Protein AF-A0A6C0EK98-F1 (afdb_monomer_lite)

Structure (mmCIF, N/CA/C/O backbone):
data_AF-A0A6C0EK98-F1
#
_entry.id   AF-A0A6C0EK98-F1
#
loop_
_atom_site.group_PDB
_atom_site.id
_atom_site.type_symbol
_atom_site.label_atom_id
_atom_site.label_alt_id
_atom_site.label_comp_id
_atom_site.label_asym_id
_atom_site.label_entity_id
_atom_site.label_seq_id
_atom_site.pdbx_PDB_ins_code
_atom_site.Cartn_x
_atom_site.Cartn_y
_atom_site.Cartn_z
_atom_site.occupancy
_atom_site.B_iso_or_equiv
_atom_site.auth_seq_id
_atom_site.auth_comp_id
_atom_site.auth_asym_id
_atom_site.auth_atom_id
_atom_site.pdbx_PDB_model_num
ATOM 1 N N . MET A 1 1 ? 29.556 3.479 -19.436 1.00 57.03 1 MET A N 1
ATOM 2 C CA . MET A 1 1 ? 28.535 2.477 -19.054 1.00 57.03 1 MET A CA 1
ATOM 3 C C . MET A 1 1 ? 27.593 2.287 -20.243 1.00 57.03 1 MET A C 1
ATOM 5 O O . MET A 1 1 ? 27.164 3.291 -20.797 1.00 57.03 1 MET A O 1
ATOM 9 N N . SER A 1 2 ? 27.358 1.054 -20.708 1.00 84.00 2 SER A N 1
ATOM 10 C CA . SER A 1 2 ? 26.521 0.784 -21.897 1.00 84.00 2 SER A CA 1
ATOM 11 C C . SER A 1 2 ? 25.035 1.046 -21.614 1.00 84.00 2 SER A C 1
ATOM 13 O O . SER A 1 2 ? 24.584 0.830 -20.488 1.00 84.00 2 SER A O 1
ATOM 15 N N . ALA A 1 3 ? 24.262 1.462 -22.625 1.00 89.38 3 ALA A N 1
ATOM 16 C CA . ALA A 1 3 ? 22.809 1.630 -22.512 1.00 89.38 3 ALA A CA 1
ATOM 17 C C . ALA A 1 3 ? 22.112 0.330 -22.075 1.00 89.38 3 ALA A C 1
ATOM 19 O O . ALA A 1 3 ? 21.175 0.371 -21.281 1.00 89.38 3 ALA A O 1
ATOM 20 N N . LYS A 1 4 ? 22.637 -0.823 -22.507 1.00 90.88 4 LYS A N 1
ATOM 21 C CA . LYS A 1 4 ? 22.183 -2.152 -22.078 1.00 90.88 4 LYS A CA 1
ATOM 22 C C . LYS A 1 4 ? 22.343 -2.355 -20.570 1.00 90.88 4 LYS A C 1
ATOM 24 O O . LYS A 1 4 ? 21.393 -2.760 -19.910 1.00 90.88 4 LYS A O 1
ATOM 29 N N . ASN A 1 5 ? 23.512 -2.009 -20.025 1.00 91.81 5 ASN A N 1
ATOM 30 C CA . ASN A 1 5 ? 23.781 -2.127 -18.590 1.00 91.81 5 ASN A CA 1
ATOM 31 C C . ASN A 1 5 ? 22.895 -1.172 -17.793 1.00 91.81 5 ASN A C 1
ATOM 33 O O . ASN A 1 5 ? 22.303 -1.583 -16.808 1.00 91.81 5 ASN A O 1
ATOM 37 N N . LYS A 1 6 ? 22.734 0.074 -18.257 1.00 90.75 6 LYS A N 1
ATOM 38 C CA . LYS A 1 6 ? 21.855 1.047 -17.598 1.00 90.75 6 LYS A CA 1
ATOM 39 C C . LYS A 1 6 ? 20.400 0.568 -17.572 1.00 90.75 6 LYS A C 1
ATOM 41 O O . LYS A 1 6 ? 19.732 0.693 -16.551 1.00 90.75 6 LYS A O 1
ATOM 46 N N . LEU A 1 7 ? 19.916 -0.005 -18.675 1.00 91.19 7 LEU A N 1
ATOM 47 C CA . LEU A 1 7 ? 18.579 -0.589 -18.746 1.00 91.19 7 LEU A CA 1
ATOM 48 C C . LEU A 1 7 ? 18.444 -1.777 -17.783 1.00 91.19 7 LEU A C 1
ATOM 50 O O . LEU A 1 7 ? 17.478 -1.848 -17.032 1.00 91.19 7 LEU A O 1
ATOM 54 N N . GLN A 1 8 ? 19.432 -2.670 -17.756 1.00 91.38 8 GLN A N 1
ATOM 55 C CA . GLN A 1 8 ? 19.457 -3.803 -16.836 1.00 91.38 8 GLN A CA 1
ATOM 56 C C . GLN A 1 8 ? 19.475 -3.353 -15.368 1.00 91.38 8 GLN A C 1
ATOM 58 O O . GLN A 1 8 ? 18.677 -3.848 -14.582 1.00 91.38 8 GLN A O 1
ATOM 63 N N . GLU A 1 9 ? 20.316 -2.383 -15.007 1.00 90.25 9 GLU A N 1
ATOM 64 C CA . GLU A 1 9 ? 20.393 -1.826 -13.653 1.00 90.25 9 GLU A CA 1
ATOM 65 C C . GLU A 1 9 ? 19.059 -1.225 -13.203 1.00 90.25 9 GLU A C 1
ATOM 67 O O . GLU A 1 9 ? 18.654 -1.439 -12.065 1.00 90.25 9 GLU A O 1
ATOM 72 N N . ILE A 1 10 ? 18.351 -0.502 -14.080 1.00 86.81 10 ILE A N 1
ATOM 73 C CA . ILE A 1 10 ? 17.018 0.040 -13.768 1.00 86.81 10 ILE A CA 1
ATOM 74 C C . ILE A 1 10 ? 16.046 -1.096 -13.439 1.00 86.81 10 ILE A C 1
ATOM 76 O O . ILE A 1 10 ? 15.330 -1.025 -12.444 1.00 86.81 10 ILE A O 1
ATOM 80 N N . TYR A 1 11 ? 16.033 -2.154 -14.248 1.00 87.62 11 TYR A N 1
ATOM 81 C CA . TYR A 1 11 ? 15.127 -3.285 -14.050 1.00 87.62 11 TYR A CA 1
ATOM 82 C C . TYR A 1 11 ? 15.482 -4.098 -12.806 1.00 87.62 11 TYR A C 1
ATOM 84 O O . TYR A 1 11 ? 14.589 -4.467 -12.051 1.00 87.62 11 TYR A O 1
ATOM 92 N N . GLN A 1 12 ? 16.773 -4.290 -12.533 1.00 84.06 12 GLN A N 1
ATOM 93 C CA . GLN A 1 12 ? 17.256 -4.925 -11.306 1.00 84.06 12 GLN A CA 1
ATOM 94 C C . GLN A 1 12 ? 16.888 -4.108 -10.065 1.00 84.06 12 GLN A C 1
ATOM 96 O O . GLN A 1 12 ? 16.343 -4.663 -9.115 1.00 84.06 12 GLN A O 1
ATOM 101 N N . LYS A 1 13 ? 17.120 -2.788 -10.080 1.00 81.50 13 LYS A N 1
ATOM 102 C CA . LYS A 1 13 ? 16.750 -1.884 -8.976 1.00 81.50 13 LYS A CA 1
ATOM 103 C C . LYS A 1 13 ? 15.248 -1.888 -8.704 1.00 81.50 13 LYS A C 1
ATOM 105 O O . LYS A 1 13 ? 14.843 -1.790 -7.553 1.00 81.50 13 LYS A O 1
ATOM 110 N N . ARG A 1 14 ? 14.435 -2.032 -9.752 1.00 80.50 14 ARG A N 1
ATOM 111 C CA . ARG A 1 14 ? 12.971 -2.133 -9.664 1.00 80.50 14 ARG A CA 1
ATOM 112 C C . ARG A 1 14 ? 12.462 -3.562 -9.427 1.00 80.50 14 ARG A C 1
ATOM 114 O O . ARG A 1 14 ? 11.255 -3.761 -9.414 1.00 80.50 14 ARG A O 1
ATOM 121 N N . GLN A 1 15 ? 13.355 -4.547 -9.272 1.00 73.19 15 GLN A N 1
ATOM 122 C CA . GLN A 1 15 ? 13.034 -5.979 -9.151 1.00 73.19 15 GLN A CA 1
ATOM 123 C C . GLN A 1 1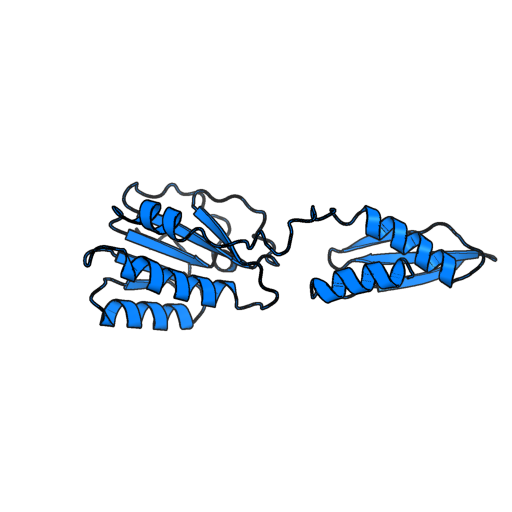5 ? 12.077 -6.501 -10.239 1.00 73.19 15 GLN A C 1
ATOM 125 O O . GLN A 1 15 ? 11.270 -7.404 -10.019 1.00 73.19 15 GLN A O 1
ATOM 130 N N . LEU A 1 16 ? 12.170 -5.929 -11.436 1.00 78.31 16 LEU A N 1
ATOM 131 C CA . LEU A 1 16 ? 11.406 -6.350 -12.600 1.00 78.31 16 LEU A CA 1
ATOM 132 C C . LEU A 1 16 ? 12.123 -7.499 -13.310 1.00 78.31 16 LEU A C 1
ATOM 134 O O . LEU A 1 16 ? 13.351 -7.618 -13.258 1.00 78.31 16 LEU A O 1
ATOM 138 N N . ALA A 1 17 ? 11.355 -8.315 -14.033 1.00 83.50 17 ALA A N 1
ATOM 139 C CA . ALA A 1 17 ? 11.928 -9.303 -14.940 1.00 83.50 17 ALA A CA 1
ATOM 140 C C . ALA A 1 17 ? 12.849 -8.605 -15.951 1.00 83.50 17 ALA A C 1
ATOM 142 O O . ALA A 1 17 ? 12.468 -7.597 -16.547 1.00 83.50 17 ALA A O 1
ATOM 143 N N . LEU A 1 18 ? 14.069 -9.122 -16.116 1.00 91.25 18 LEU A N 1
ATOM 144 C CA . LEU A 1 18 ? 15.087 -8.478 -16.943 1.00 91.25 18 LEU A CA 1
ATOM 145 C C . LEU A 1 18 ? 14.628 -8.344 -18.408 1.00 91.25 18 LEU A C 1
ATOM 147 O O . LEU A 1 18 ? 13.970 -9.252 -18.917 1.00 91.25 18 LEU A O 1
ATOM 151 N N . PRO A 1 19 ? 15.012 -7.258 -19.107 1.00 93.00 19 PRO A N 1
ATOM 152 C CA . PRO A 1 19 ? 14.705 -7.097 -20.524 1.00 93.00 19 PRO A CA 1
ATOM 153 C C . PRO A 1 19 ? 15.297 -8.239 -21.357 1.00 93.00 19 PRO A C 1
ATOM 155 O O . PRO A 1 19 ? 16.481 -8.564 -21.224 1.00 93.00 19 PRO A O 1
ATOM 158 N N . VAL A 1 20 ? 14.488 -8.812 -22.245 1.00 94.19 20 VAL A N 1
ATOM 159 C CA . VAL A 1 20 ? 14.896 -9.904 -23.137 1.00 94.19 20 VAL A CA 1
ATOM 160 C C . VAL A 1 20 ? 15.371 -9.311 -24.454 1.00 94.19 20 VAL A C 1
ATOM 162 O O . VAL A 1 20 ? 14.650 -8.536 -25.076 1.00 94.19 20 VAL A O 1
ATOM 165 N N . TYR A 1 21 ? 16.581 -9.675 -24.877 1.00 95.44 21 TYR A N 1
ATOM 166 C CA . TYR A 1 21 ? 17.158 -9.231 -26.143 1.00 95.44 21 TYR A CA 1
ATOM 167 C C . TYR A 1 21 ? 17.154 -10.367 -27.153 1.00 95.44 21 TYR A C 1
ATOM 169 O O . TYR A 1 21 ? 17.688 -11.444 -26.888 1.00 95.44 21 TYR A O 1
ATOM 177 N N . GLU A 1 22 ? 16.644 -10.077 -28.339 1.00 95.94 22 GLU A N 1
ATOM 178 C CA . GLU A 1 22 ? 16.782 -10.919 -29.514 1.00 95.94 22 GLU A CA 1
ATOM 179 C C . GLU A 1 22 ? 17.595 -10.156 -30.555 1.00 95.94 22 GLU A C 1
ATOM 181 O O . GLU A 1 22 ? 17.280 -9.017 -30.890 1.00 95.94 22 GLU A O 1
ATOM 186 N N . THR A 1 23 ? 18.669 -10.760 -31.056 1.00 94.88 23 THR A N 1
ATOM 187 C CA . THR A 1 23 ? 19.546 -10.106 -32.029 1.00 94.88 23 THR A CA 1
ATOM 188 C C . THR A 1 23 ? 19.731 -11.013 -33.227 1.00 94.88 23 THR A C 1
ATOM 190 O O . THR A 1 23 ? 20.291 -12.103 -33.105 1.00 94.88 23 THR A O 1
ATOM 193 N N . VAL A 1 24 ? 19.295 -10.532 -34.385 1.00 95.06 24 VAL A N 1
ATOM 194 C CA . VAL A 1 24 ? 19.339 -11.248 -35.657 1.00 95.06 24 VAL A CA 1
ATOM 195 C C . VAL A 1 24 ? 20.309 -10.562 -36.611 1.00 95.06 24 VAL A C 1
ATOM 197 O O . VAL A 1 24 ? 20.545 -9.353 -36.532 1.00 95.06 24 VAL A O 1
ATOM 200 N N . ARG A 1 25 ? 20.897 -11.341 -37.517 1.00 93.19 25 ARG A N 1
ATOM 201 C CA . ARG A 1 25 ? 21.724 -10.812 -38.601 1.00 93.19 25 ARG A CA 1
ATOM 202 C C . ARG A 1 25 ? 20.839 -10.592 -39.826 1.00 93.19 25 ARG A C 1
ATOM 204 O O . ARG A 1 25 ? 20.174 -11.521 -40.272 1.00 93.19 25 ARG A O 1
ATOM 211 N N . VAL A 1 26 ? 20.824 -9.368 -40.341 1.00 90.19 26 VAL A N 1
ATOM 212 C CA . VAL A 1 26 ? 20.090 -8.961 -41.543 1.00 90.19 26 VAL A CA 1
ATOM 213 C C . VAL A 1 26 ? 21.139 -8.540 -42.566 1.00 90.19 26 VAL A C 1
ATOM 215 O O . VAL A 1 26 ? 21.783 -7.506 -42.409 1.00 90.19 26 VAL A O 1
ATOM 218 N N . ASN A 1 27 ? 21.367 -9.379 -43.579 1.00 88.62 27 ASN A N 1
ATOM 219 C CA . ASN A 1 27 ? 22.490 -9.244 -44.516 1.00 88.62 27 ASN A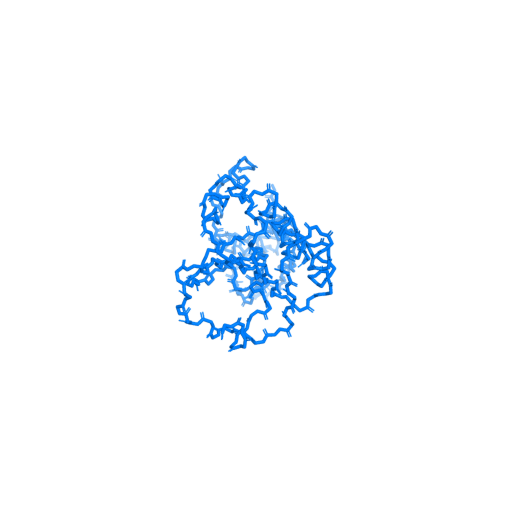 CA 1
ATOM 220 C C . ASN A 1 27 ? 23.846 -9.175 -43.769 1.00 88.62 27 ASN A C 1
ATOM 222 O O . ASN A 1 27 ? 24.194 -10.085 -43.010 1.00 88.62 27 ASN A O 1
ATOM 226 N N . ASP A 1 28 ? 24.596 -8.083 -43.939 1.00 91.25 28 ASP A N 1
ATOM 227 C CA . ASP A 1 28 ? 25.865 -7.817 -43.246 1.00 91.25 28 ASP A CA 1
ATOM 228 C C . ASP A 1 28 ? 25.736 -6.923 -42.008 1.00 91.25 28 ASP A C 1
ATOM 230 O O . ASP A 1 28 ? 26.733 -6.520 -41.407 1.00 91.25 28 ASP A O 1
ATOM 234 N N . HIS A 1 29 ? 24.504 -6.657 -41.582 1.00 91.88 29 HIS A N 1
A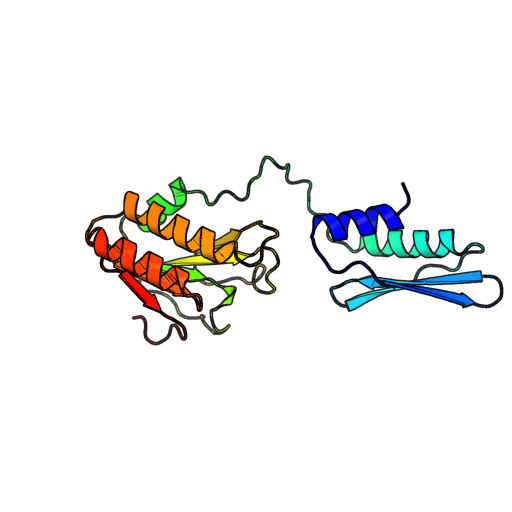TOM 235 C CA . HIS A 1 29 ? 24.208 -5.844 -40.415 1.00 91.88 29 HIS A CA 1
ATOM 236 C C . HIS A 1 29 ? 23.525 -6.671 -39.317 1.00 91.88 29 HIS A C 1
ATOM 238 O O . HIS A 1 29 ? 22.994 -7.761 -39.528 1.00 91.88 29 HIS A O 1
ATOM 244 N N . TRP A 1 30 ? 23.561 -6.149 -38.099 1.00 94.44 30 TRP A N 1
ATOM 245 C CA . TRP A 1 30 ? 22.907 -6.693 -36.918 1.00 94.44 30 TRP A CA 1
ATOM 246 C C . TRP A 1 30 ? 21.707 -5.835 -36.566 1.00 94.44 30 TRP A C 1
ATOM 248 O O . TRP A 1 30 ? 21.831 -4.615 -36.479 1.00 94.44 30 TRP A O 1
ATOM 258 N N . ARG A 1 31 ? 20.574 -6.475 -36.292 1.00 95.44 31 ARG A N 1
ATOM 259 C CA . ARG A 1 31 ? 19.370 -5.826 -35.781 1.00 95.44 31 ARG A CA 1
ATOM 260 C C . ARG A 1 31 ? 19.003 -6.448 -34.444 1.00 95.44 31 ARG A C 1
ATOM 262 O O . ARG A 1 31 ? 18.949 -7.671 -34.329 1.00 95.44 31 ARG A O 1
ATOM 269 N N . SER A 1 32 ? 18.744 -5.608 -33.450 1.00 96.88 32 SER A N 1
ATOM 270 C CA . SER A 1 32 ? 18.348 -6.055 -32.117 1.00 96.88 32 SER A CA 1
ATOM 271 C C . SER A 1 32 ? 16.944 -5.589 -31.780 1.00 96.88 32 SER A C 1
ATOM 273 O O . SER A 1 32 ? 16.566 -4.449 -32.046 1.00 96.88 32 SER A O 1
ATOM 275 N N . THR A 1 33 ? 16.212 -6.476 -31.131 1.00 96.25 33 THR A N 1
ATOM 276 C CA . THR A 1 33 ? 14.897 -6.260 -30.556 1.00 96.25 33 THR A CA 1
ATOM 277 C C . THR A 1 33 ? 15.015 -6.446 -29.048 1.00 96.25 33 THR A C 1
ATOM 279 O O . THR A 1 33 ? 15.682 -7.372 -28.587 1.00 96.25 33 THR A O 1
ATOM 282 N N . VAL A 1 34 ? 14.391 -5.567 -28.268 1.00 96.19 34 VAL A N 1
ATOM 283 C CA . VAL A 1 34 ? 14.287 -5.726 -26.814 1.00 96.19 34 VAL A CA 1
ATOM 284 C C . VAL A 1 34 ? 12.823 -5.768 -26.409 1.00 96.19 34 VAL A C 1
ATOM 286 O O . VAL A 1 34 ? 12.043 -4.903 -26.806 1.00 96.19 34 VAL A O 1
ATOM 289 N N . THR A 1 35 ? 12.467 -6.759 -25.602 1.00 91.50 35 THR A N 1
ATOM 290 C CA . THR A 1 35 ? 11.139 -6.902 -25.006 1.00 91.50 35 THR A CA 1
ATOM 291 C C . THR A 1 35 ? 11.235 -6.648 -23.507 1.00 91.50 35 THR A C 1
ATOM 293 O O . THR A 1 35 ? 12.065 -7.236 -22.808 1.00 91.50 35 THR A O 1
ATOM 296 N N . LEU A 1 36 ? 10.408 -5.725 -23.023 1.00 88.88 36 LEU A N 1
ATOM 297 C CA . LEU A 1 36 ? 10.307 -5.342 -21.618 1.00 88.88 36 LEU A CA 1
ATOM 298 C C . LEU A 1 36 ? 9.292 -6.233 -20.883 1.00 88.88 36 LEU A C 1
ATOM 300 O O . LEU A 1 36 ? 8.471 -6.906 -21.502 1.00 88.88 36 LEU A O 1
ATOM 304 N N . CYS A 1 37 ? 9.314 -6.212 -19.549 1.00 82.75 37 CYS A N 1
ATOM 305 C CA . CYS A 1 37 ? 8.423 -7.033 -18.718 1.00 82.75 37 CYS A CA 1
ATOM 306 C C . CYS A 1 37 ? 6.929 -6.679 -18.847 1.00 82.75 37 CYS A C 1
ATOM 308 O O . CYS A 1 37 ? 6.079 -7.467 -18.450 1.00 82.75 37 CYS A O 1
ATOM 310 N N . ASP A 1 38 ? 6.606 -5.500 -19.383 1.00 78.88 38 ASP A N 1
ATOM 311 C CA . ASP A 1 38 ? 5.242 -5.052 -19.681 1.00 78.88 38 ASP A CA 1
ATOM 312 C C . ASP A 1 38 ? 4.809 -5.371 -21.125 1.00 78.88 38 ASP A C 1
ATOM 314 O O . ASP A 1 38 ? 3.857 -4.782 -21.634 1.00 78.88 38 ASP A O 1
ATOM 318 N N . ASN A 1 39 ? 5.509 -6.302 -21.784 1.00 80.88 39 ASN A N 1
ATOM 319 C CA . ASN A 1 39 ? 5.297 -6.737 -23.167 1.00 80.88 39 ASN A CA 1
ATOM 320 C C . ASN A 1 39 ? 5.496 -5.644 -24.229 1.00 80.88 39 ASN A C 1
ATOM 322 O O . ASN A 1 39 ? 5.147 -5.849 -25.391 1.00 80.88 39 ASN A O 1
ATOM 326 N N . ARG A 1 40 ? 6.084 -4.492 -23.880 1.00 87.19 40 ARG A N 1
ATOM 327 C CA . ARG A 1 40 ? 6.515 -3.521 -24.890 1.00 87.19 40 ARG A CA 1
ATOM 328 C C . ARG A 1 40 ? 7.783 -4.007 -25.573 1.00 87.19 40 ARG A C 1
ATOM 330 O O . ARG A 1 40 ? 8.773 -4.322 -24.912 1.00 87.19 40 ARG A O 1
ATOM 337 N N . THR A 1 41 ? 7.762 -3.989 -26.897 1.00 91.94 41 THR A N 1
ATOM 338 C CA . THR A 1 41 ? 8.888 -4.401 -27.731 1.00 91.94 41 THR A CA 1
ATOM 339 C C . THR A 1 41 ? 9.406 -3.218 -28.536 1.00 91.94 41 THR A C 1
ATOM 341 O O . THR A 1 41 ? 8.631 -2.462 -29.121 1.00 91.94 41 THR A O 1
ATOM 344 N N . PHE A 1 42 ? 10.725 -3.060 -28.571 1.00 93.62 42 PHE A N 1
ATOM 345 C CA . PHE A 1 42 ? 11.408 -2.019 -29.334 1.00 93.62 42 PHE A CA 1
ATOM 346 C C . PHE A 1 42 ? 12.385 -2.666 -30.297 1.00 93.62 42 PHE A C 1
ATOM 348 O O . PHE A 1 42 ? 13.058 -3.632 -29.941 1.00 93.62 42 PHE A O 1
ATOM 355 N N . VAL A 1 43 ? 12.484 -2.106 -31.497 1.00 95.12 43 VAL A N 1
ATOM 356 C CA . VAL A 1 43 ? 13.412 -2.557 -32.535 1.00 95.12 43 VAL A CA 1
ATOM 357 C C . VAL A 1 43 ? 14.431 -1.451 -32.770 1.00 95.12 43 VAL A C 1
ATOM 359 O O . VAL A 1 43 ? 14.064 -0.292 -32.959 1.00 95.12 43 VAL A O 1
ATOM 362 N N . GLY A 1 44 ? 15.711 -1.802 -32.693 1.00 91.00 44 GLY A N 1
ATOM 363 C CA . GLY A 1 44 ? 16.821 -0.888 -32.922 1.00 91.00 44 GLY A CA 1
ATOM 364 C C . GLY A 1 44 ? 17.217 -0.810 -34.388 1.00 91.00 44 GLY A C 1
ATOM 365 O O . GLY A 1 44 ? 16.971 -1.730 -35.169 1.00 91.00 44 GLY A O 1
ATOM 366 N N . GLU A 1 45 ? 17.882 0.286 -34.738 1.00 90.94 45 GLU A N 1
ATOM 367 C CA . GLU A 1 45 ? 18.506 0.451 -36.048 1.00 90.94 45 GLU A CA 1
ATOM 368 C C . GLU A 1 45 ? 19.605 -0.590 -36.289 1.00 90.94 45 GLU A C 1
ATOM 370 O O . GLU A 1 45 ? 20.285 -1.046 -35.362 1.00 90.94 45 GLU A O 1
ATOM 375 N N . GLU A 1 46 ? 19.786 -0.942 -37.560 1.00 93.25 46 GLU A N 1
ATOM 376 C CA . GLU A 1 46 ? 20.815 -1.873 -38.001 1.00 93.25 46 GLU A CA 1
ATOM 377 C C . GLU A 1 46 ? 22.224 -1.326 -37.765 1.00 93.25 46 GLU A C 1
ATOM 379 O O . GLU A 1 46 ? 22.526 -0.173 -38.067 1.00 93.25 46 GLU A O 1
ATOM 384 N N . ALA A 1 47 ? 23.124 -2.174 -37.272 1.00 92.56 47 ALA A N 1
ATOM 385 C CA . ALA A 1 47 ? 24.507 -1.796 -37.014 1.00 92.56 47 ALA A CA 1
ATOM 386 C C . ALA A 1 47 ? 25.492 -2.861 -37.492 1.00 92.56 47 ALA A C 1
ATOM 388 O O . ALA A 1 47 ? 25.219 -4.054 -37.464 1.00 92.56 47 ALA A O 1
ATOM 389 N N . THR A 1 48 ? 26.701 -2.445 -37.851 1.00 92.06 48 THR A N 1
ATOM 390 C CA . THR A 1 48 ? 27.766 -3.360 -38.301 1.00 92.06 48 THR A CA 1
ATOM 391 C C . THR A 1 48 ? 28.288 -4.277 -37.189 1.00 92.06 48 THR A C 1
ATOM 393 O O . THR A 1 48 ? 28.888 -5.314 -37.459 1.00 92.06 48 THR A O 1
ATOM 396 N N . LYS A 1 49 ? 28.046 -3.932 -35.917 1.00 93.31 49 LYS A N 1
ATOM 397 C CA . LYS A 1 49 ? 28.453 -4.718 -34.745 1.00 93.31 49 LYS A CA 1
ATOM 398 C C . LYS A 1 49 ? 27.249 -5.068 -33.877 1.00 93.31 49 LYS A C 1
ATOM 400 O O . LYS A 1 49 ? 26.466 -4.187 -33.523 1.00 93.31 49 LYS A O 1
ATOM 405 N N . LYS A 1 50 ? 27.190 -6.324 -33.422 1.00 91.50 50 LYS A N 1
ATOM 406 C CA . LYS A 1 50 ? 26.157 -6.836 -32.505 1.00 91.50 50 LYS A CA 1
ATOM 407 C C . LYS A 1 50 ? 25.991 -5.969 -31.251 1.00 91.50 50 LYS A C 1
ATOM 409 O O . LYS A 1 50 ? 24.878 -5.620 -30.881 1.00 91.50 50 LYS A O 1
ATOM 414 N N . SER A 1 51 ? 27.100 -5.573 -30.624 1.00 92.06 51 SER A N 1
ATOM 415 C CA . SER A 1 51 ? 27.078 -4.745 -29.409 1.00 92.06 51 SER A CA 1
ATOM 416 C C . SER A 1 51 ? 26.490 -3.349 -29.632 1.00 92.06 51 SER A C 1
ATOM 418 O O . SER A 1 51 ? 25.883 -2.789 -28.721 1.00 92.06 51 SER A O 1
ATOM 420 N N . VAL A 1 52 ? 26.650 -2.790 -30.836 1.00 92.88 52 VAL A N 1
ATOM 421 C CA . VAL A 1 52 ? 26.092 -1.483 -31.203 1.00 92.88 52 VAL A CA 1
ATOM 422 C C . VAL A 1 52 ? 24.590 -1.606 -31.442 1.00 92.88 52 VAL A C 1
ATOM 424 O O . VAL A 1 52 ? 23.844 -0.801 -30.899 1.00 92.88 52 VAL A O 1
ATOM 427 N N . ALA A 1 53 ? 24.136 -2.654 -32.139 1.00 93.69 53 ALA A N 1
ATOM 428 C CA . ALA A 1 53 ? 22.708 -2.929 -32.326 1.00 93.69 53 ALA A CA 1
ATOM 429 C C . ALA A 1 53 ? 21.976 -3.089 -30.978 1.00 93.69 53 ALA A C 1
ATOM 431 O O . ALA A 1 53 ? 20.948 -2.452 -30.740 1.00 93.69 53 ALA A O 1
ATOM 432 N N . GLU A 1 54 ? 22.563 -3.852 -30.047 1.00 94.62 54 GLU A N 1
ATOM 433 C CA . GLU A 1 54 ? 22.022 -4.024 -28.693 1.00 94.62 54 GLU A CA 1
ATOM 434 C C . GLU A 1 54 ? 22.002 -2.708 -27.901 1.00 94.62 54 GLU A C 1
ATOM 436 O O . GLU A 1 54 ? 21.048 -2.425 -27.177 1.00 94.62 54 GLU A O 1
ATOM 441 N N . SER A 1 55 ? 23.037 -1.874 -28.040 1.00 93.88 55 SER A N 1
ATOM 442 C CA . SER A 1 55 ? 23.079 -0.565 -27.384 1.00 93.88 55 SER A CA 1
ATOM 443 C C . SER A 1 55 ? 22.051 0.409 -27.972 1.00 93.88 55 SER A C 1
ATOM 445 O O . SER A 1 55 ? 21.431 1.155 -27.215 1.00 93.88 55 SER A O 1
ATOM 447 N N . ASN A 1 56 ? 21.843 0.397 -29.290 1.00 93.62 56 ASN A N 1
ATOM 448 C CA . ASN A 1 56 ? 20.890 1.268 -29.979 1.00 93.62 56 ASN A CA 1
ATOM 449 C C . ASN A 1 56 ? 19.456 0.969 -29.536 1.00 93.62 56 ASN A C 1
ATOM 451 O O . ASN A 1 56 ? 18.738 1.875 -29.110 1.00 93.62 56 ASN A O 1
ATOM 455 N N . VAL A 1 57 ? 19.053 -0.307 -29.549 1.00 96.25 57 VAL A N 1
ATOM 456 C CA . VAL A 1 57 ? 17.709 -0.687 -29.094 1.00 96.25 57 VAL A CA 1
ATOM 457 C C . VAL A 1 57 ? 17.509 -0.382 -27.605 1.00 96.25 57 VAL A C 1
ATOM 459 O O . VAL A 1 57 ? 16.451 0.107 -27.206 1.00 96.25 57 VAL A O 1
ATOM 462 N N . ALA A 1 58 ? 18.549 -0.564 -26.782 1.00 95.19 58 ALA A N 1
ATOM 463 C CA . ALA A 1 58 ? 18.502 -0.214 -25.366 1.00 95.19 58 ALA A CA 1
ATOM 464 C C . ALA A 1 58 ? 18.296 1.294 -25.144 1.00 95.19 58 ALA A C 1
ATOM 466 O O . ALA A 1 58 ? 17.563 1.679 -24.236 1.00 95.19 58 ALA A O 1
ATOM 467 N N . GLN A 1 59 ? 18.896 2.163 -25.966 1.00 94.44 59 GLN A N 1
ATOM 468 C CA . GLN A 1 59 ? 18.671 3.611 -25.886 1.00 94.44 59 GLN A CA 1
ATOM 469 C C . GLN A 1 59 ? 17.226 3.995 -26.211 1.00 94.44 59 GLN A C 1
ATOM 471 O O . GLN A 1 59 ? 16.670 4.867 -25.542 1.00 94.44 59 GLN A O 1
ATOM 476 N N . ILE A 1 60 ? 16.617 3.352 -27.209 1.00 93.94 60 ILE A N 1
ATOM 477 C CA . ILE A 1 60 ? 15.207 3.569 -27.556 1.00 93.94 60 ILE A CA 1
ATOM 478 C C . ILE A 1 60 ? 14.320 3.156 -26.378 1.00 93.94 60 ILE A C 1
ATOM 480 O O . ILE A 1 60 ? 13.507 3.953 -25.910 1.00 93.94 60 ILE A O 1
ATOM 484 N N . ALA A 1 61 ? 14.538 1.955 -25.837 1.00 92.56 61 ALA A N 1
ATOM 485 C CA . ALA A 1 61 ? 13.792 1.460 -24.686 1.00 92.56 61 ALA A CA 1
ATOM 486 C C . ALA A 1 61 ? 13.960 2.363 -23.451 1.00 92.56 61 ALA A C 1
ATOM 488 O O . ALA A 1 61 ? 12.977 2.678 -22.788 1.00 92.56 61 ALA A O 1
ATOM 489 N N . LEU A 1 62 ? 15.176 2.848 -23.172 1.00 91.25 62 LEU A N 1
ATOM 490 C CA . LEU A 1 62 ? 15.448 3.773 -22.065 1.00 91.25 62 LEU A CA 1
ATOM 491 C C . LEU A 1 62 ? 14.657 5.081 -22.174 1.00 91.25 62 LEU A C 1
ATOM 493 O O . LEU A 1 62 ? 14.185 5.580 -21.158 1.00 91.25 62 LEU A O 1
ATOM 497 N N . LYS A 1 63 ? 14.500 5.632 -23.383 1.00 89.81 63 LYS A N 1
ATOM 498 C CA 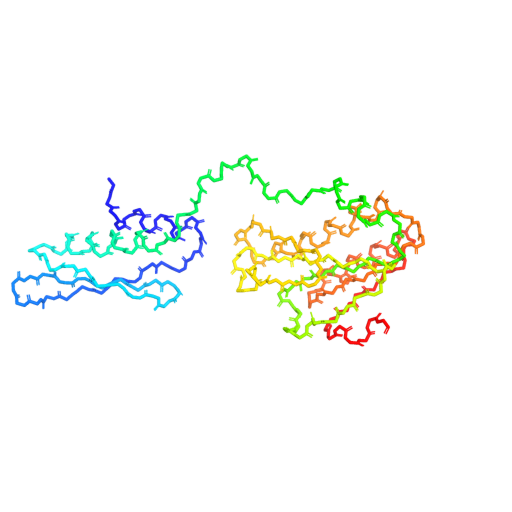. LYS A 1 63 ? 13.702 6.850 -23.614 1.00 89.81 63 LYS A CA 1
ATOM 499 C C . LYS A 1 63 ? 12.201 6.612 -23.420 1.00 89.81 63 LYS A C 1
ATOM 501 O O . LYS A 1 63 ? 11.482 7.544 -23.082 1.00 89.81 63 LYS A O 1
ATOM 506 N N . ALA A 1 64 ? 11.739 5.382 -23.639 1.00 84.06 64 ALA A N 1
ATOM 507 C CA . ALA A 1 64 ? 10.344 4.983 -23.471 1.00 84.06 64 ALA A CA 1
ATOM 508 C C . ALA A 1 64 ? 9.985 4.587 -22.028 1.00 84.06 64 ALA A C 1
ATOM 510 O O . ALA A 1 64 ? 8.806 4.388 -21.708 1.00 84.06 64 ALA A O 1
ATOM 511 N N . ILE A 1 65 ? 10.977 4.446 -21.145 1.00 80.19 65 ILE A N 1
ATOM 512 C CA . ILE A 1 65 ? 10.731 4.332 -19.711 1.00 80.19 65 ILE A CA 1
ATOM 513 C C . ILE A 1 65 ? 10.330 5.723 -19.228 1.00 80.19 65 ILE A C 1
ATOM 515 O O . ILE A 1 65 ? 11.101 6.663 -19.436 1.00 80.19 65 ILE A O 1
ATOM 519 N N . PRO A 1 66 ? 9.156 5.875 -18.584 1.00 71.81 66 PRO A N 1
ATOM 520 C CA . PRO A 1 66 ? 8.810 7.123 -17.928 1.00 71.81 66 PRO A CA 1
ATOM 521 C C . PRO A 1 66 ? 9.985 7.518 -17.043 1.00 71.81 66 PRO A C 1
ATOM 523 O O . PRO A 1 66 ? 10.386 6.728 -16.181 1.00 71.81 66 PRO A O 1
ATOM 526 N N . GLN A 1 67 ? 10.574 8.688 -17.299 1.00 60.28 67 GLN A N 1
ATOM 527 C CA . GLN A 1 67 ? 11.529 9.240 -16.358 1.00 60.28 67 GLN A CA 1
ATOM 528 C C . GLN A 1 67 ? 10.743 9.434 -15.071 1.00 60.28 67 GLN A C 1
ATOM 530 O O . GLN A 1 67 ? 9.869 10.298 -14.985 1.00 60.28 67 GLN A O 1
ATOM 535 N N . GLU A 1 68 ? 10.994 8.558 -14.100 1.00 50.59 68 GLU A N 1
ATOM 536 C CA . GLU A 1 68 ? 10.738 8.913 -12.721 1.00 50.59 68 GLU A CA 1
ATOM 537 C C . GLU A 1 68 ? 11.501 10.218 -12.569 1.00 50.59 68 GLU A C 1
ATOM 539 O O . GLU A 1 68 ? 12.714 10.258 -12.783 1.00 50.59 68 GLU A O 1
ATOM 544 N N . ARG A 1 69 ? 10.769 11.315 -12.341 1.00 42.09 69 ARG A N 1
ATOM 545 C CA . ARG A 1 69 ? 11.404 12.516 -11.812 1.00 42.09 69 ARG A CA 1
ATOM 546 C C . ARG A 1 69 ? 12.290 12.010 -10.682 1.00 42.09 69 ARG A C 1
ATOM 548 O O . ARG A 1 69 ? 11.833 11.146 -9.930 1.00 42.09 69 ARG A O 1
ATOM 555 N N . ASP A 1 70 ? 13.523 12.497 -10.614 1.00 38.50 70 ASP A N 1
ATOM 556 C CA . ASP A 1 70 ? 14.370 12.351 -9.437 1.00 38.50 70 ASP A CA 1
ATOM 557 C C . ASP A 1 70 ? 13.628 12.998 -8.251 1.00 38.50 70 ASP A C 1
ATOM 559 O O . ASP A 1 70 ? 13.904 14.117 -7.828 1.00 38.50 70 ASP A O 1
ATOM 563 N N . GLU A 1 71 ? 12.605 12.319 -7.744 1.00 40.62 71 GLU A N 1
ATOM 564 C CA . GLU A 1 71 ? 12.128 12.472 -6.395 1.00 40.62 71 GLU A CA 1
ATOM 565 C C . GLU A 1 71 ? 13.260 11.884 -5.580 1.00 40.62 71 GLU A C 1
ATOM 567 O O . GLU A 1 71 ? 13.480 10.670 -5.549 1.00 40.62 71 GLU A O 1
ATOM 572 N N . SER A 1 72 ? 14.062 12.791 -5.034 1.00 35.31 72 SER A N 1
ATOM 573 C CA . SER A 1 72 ? 15.109 12.497 -4.078 1.00 35.31 72 SER A CA 1
ATOM 574 C C . SER A 1 72 ? 14.679 11.353 -3.142 1.00 35.31 72 SER A C 1
ATOM 576 O O . SER A 1 72 ? 13.518 11.298 -2.727 1.00 35.31 72 SER A O 1
ATOM 578 N N . PRO A 1 73 ? 15.603 10.485 -2.693 1.00 43.69 73 PRO A N 1
ATOM 579 C CA . PRO A 1 73 ? 15.335 9.504 -1.631 1.00 43.69 73 PRO A CA 1
ATOM 580 C C . PRO A 1 73 ? 14.763 10.118 -0.333 1.00 43.69 73 PRO A C 1
ATOM 582 O O . PRO A 1 73 ? 14.395 9.399 0.589 1.00 43.69 73 PRO A O 1
ATOM 585 N N . GLN A 1 74 ? 14.720 11.452 -0.251 1.00 39.59 74 GLN A N 1
ATOM 586 C CA . GLN A 1 74 ? 14.209 12.262 0.848 1.00 39.59 74 GLN A CA 1
ATOM 587 C C . GLN A 1 74 ? 12.710 12.580 0.722 1.00 39.59 74 GLN A C 1
ATOM 589 O O . GLN A 1 74 ? 12.087 12.886 1.734 1.00 39.59 74 GLN A O 1
ATOM 594 N N . ALA A 1 75 ? 12.096 12.428 -0.457 1.00 40.53 75 ALA A N 1
ATOM 595 C CA . ALA A 1 75 ? 10.645 12.305 -0.590 1.00 40.53 75 ALA A CA 1
ATOM 596 C C . ALA A 1 75 ? 10.258 10.836 -0.385 1.00 40.53 75 ALA A C 1
ATOM 598 O O . ALA A 1 75 ? 9.743 10.155 -1.272 1.00 40.53 75 ALA A O 1
ATOM 599 N N . LEU A 1 76 ? 10.555 10.320 0.808 1.00 42.66 76 LEU A N 1
ATOM 600 C CA . LEU A 1 76 ? 9.878 9.135 1.306 1.00 42.66 76 LEU A CA 1
ATOM 601 C C . LEU A 1 76 ? 8.380 9.363 1.064 1.00 42.66 76 LEU A C 1
ATOM 603 O O . LEU A 1 76 ? 7.836 10.386 1.481 1.00 42.66 76 LEU A O 1
ATOM 607 N N . SER A 1 77 ? 7.720 8.424 0.394 1.00 47.66 77 SER A N 1
ATOM 608 C CA . SER A 1 77 ? 6.267 8.276 0.409 1.00 47.66 77 SER A CA 1
ATOM 609 C C . SER A 1 77 ? 5.837 7.930 1.840 1.00 47.66 77 SER A C 1
ATOM 611 O O . SER A 1 77 ? 5.410 6.812 2.122 1.00 47.66 77 SER A O 1
ATOM 613 N N . GLN A 1 78 ? 6.078 8.844 2.779 1.00 61.12 78 GLN A N 1
ATOM 614 C CA . GLN A 1 78 ? 5.650 8.720 4.153 1.00 61.12 78 GLN A CA 1
ATOM 615 C C . GLN A 1 78 ? 4.151 8.859 4.093 1.00 61.12 78 GLN A C 1
ATOM 617 O O . GLN A 1 78 ? 3.627 9.859 3.601 1.00 61.12 78 GLN A O 1
ATOM 622 N N . ILE A 1 79 ? 3.461 7.844 4.582 1.00 70.62 79 ILE A N 1
ATOM 623 C CA . ILE A 1 79 ? 2.081 8.034 4.968 1.00 70.62 79 ILE A CA 1
ATOM 624 C C . ILE A 1 79 ? 2.097 9.211 5.963 1.00 70.62 79 ILE A C 1
ATOM 626 O O . ILE A 1 79 ? 2.789 9.110 6.981 1.00 70.62 79 ILE A O 1
ATOM 630 N N . PRO A 1 80 ? 1.440 10.349 5.672 1.00 83.00 80 PRO A N 1
ATOM 631 C CA . PRO A 1 80 ? 1.513 11.535 6.510 1.00 83.00 80 PRO A CA 1
ATOM 632 C C . PRO A 1 80 ? 0.689 11.284 7.775 1.00 83.00 80 PRO A C 1
ATOM 634 O O . PRO A 1 80 ? -0.470 11.673 7.874 1.00 83.00 80 PRO A O 1
ATOM 637 N N . LEU A 1 81 ? 1.285 10.600 8.755 1.00 84.31 81 LEU A N 1
ATOM 638 C CA . LEU A 1 81 ? 0.601 10.080 9.947 1.00 84.31 81 LEU A CA 1
ATOM 639 C C . LEU A 1 81 ? -0.187 11.157 10.704 1.00 84.31 81 LEU A C 1
ATOM 641 O O . LEU A 1 81 ? -1.266 10.893 11.223 1.00 84.31 81 LEU A O 1
ATOM 645 N N . ARG A 1 82 ? 0.309 12.400 10.706 1.00 85.75 82 ARG A N 1
ATOM 646 C CA . ARG A 1 82 ? -0.401 13.548 11.292 1.00 85.75 82 ARG A CA 1
ATOM 647 C C . ARG A 1 82 ? -1.689 13.895 10.548 1.00 85.75 82 ARG A C 1
ATOM 649 O O . ARG A 1 82 ? -2.688 14.208 11.184 1.00 85.75 82 ARG A O 1
ATOM 656 N N . GLU A 1 83 ? -1.664 13.871 9.220 1.00 86.69 83 GLU A N 1
ATOM 657 C CA . GLU A 1 83 ? -2.850 14.127 8.399 1.00 86.69 83 GLU A CA 1
ATOM 658 C C . GLU A 1 83 ? -3.843 12.978 8.530 1.00 86.69 83 GLU A C 1
ATOM 660 O O . GLU A 1 83 ? -5.032 13.222 8.701 1.00 86.69 83 GLU A O 1
ATOM 665 N N . LEU A 1 84 ? -3.348 11.738 8.549 1.00 87.81 84 LEU A N 1
ATOM 666 C CA . LEU A 1 84 ? -4.171 10.557 8.786 1.00 87.81 84 LEU A CA 1
ATOM 667 C C . LEU A 1 84 ? -4.882 10.580 10.136 1.00 87.81 84 LEU A C 1
ATOM 669 O O . LEU A 1 84 ? -6.076 10.300 10.199 1.00 87.81 84 LEU A O 1
ATOM 673 N N . SER A 1 85 ? -4.159 10.922 11.203 1.00 89.06 85 SER A N 1
ATOM 674 C CA . SER A 1 85 ? -4.745 11.030 12.538 1.00 89.06 85 SER A CA 1
ATOM 675 C C . SER A 1 85 ? -5.866 12.071 12.550 1.00 89.06 85 SER A C 1
ATOM 677 O O . SER A 1 85 ? -6.970 11.767 12.986 1.00 89.06 85 SER A O 1
ATOM 679 N N . ARG A 1 86 ? -5.642 13.252 11.952 1.00 88.94 86 ARG A N 1
ATOM 680 C CA . ARG A 1 86 ? -6.678 14.293 11.817 1.00 88.94 86 ARG A CA 1
ATOM 681 C C . ARG A 1 86 ? -7.872 13.841 10.983 1.00 88.94 86 ARG A C 1
ATOM 683 O O . ARG A 1 86 ? -9.003 14.139 11.337 1.00 88.94 86 ARG A O 1
ATOM 690 N N . LEU A 1 87 ? -7.628 13.127 9.885 1.00 86.75 87 LEU A N 1
ATOM 691 C CA . LEU A 1 87 ? -8.683 12.607 9.016 1.00 86.75 87 LEU A CA 1
ATOM 692 C C . LEU A 1 87 ? -9.612 11.637 9.761 1.00 86.75 87 LEU A C 1
ATOM 694 O O . LEU A 1 87 ? -10.808 11.597 9.471 1.00 86.75 87 LEU A O 1
ATOM 698 N N . CYS A 1 88 ? -9.057 10.860 10.693 1.00 88.88 88 CYS A N 1
ATOM 699 C CA . CYS A 1 88 ? -9.768 9.797 11.398 1.00 88.88 88 CYS A CA 1
ATOM 700 C C . CYS A 1 88 ? -10.279 10.193 12.788 1.00 88.88 88 CYS A C 1
ATOM 702 O O . CYS A 1 88 ? -11.061 9.442 13.359 1.00 88.88 88 CYS A O 1
ATOM 704 N N . GLN A 1 89 ? -9.872 11.350 13.318 1.00 85.00 89 GLN A N 1
ATOM 705 C CA . GLN A 1 89 ? -10.079 11.741 14.717 1.00 85.00 89 GLN A CA 1
ATOM 706 C C . GLN A 1 89 ? -11.541 11.641 15.184 1.00 85.00 89 GLN A C 1
ATOM 708 O O . GLN A 1 89 ? -11.797 11.125 16.267 1.00 85.00 89 GLN A O 1
ATOM 713 N N . ASP A 1 90 ? -12.490 12.066 14.346 1.00 83.69 90 ASP A N 1
ATOM 714 C CA . ASP A 1 90 ? -13.925 12.092 14.679 1.00 83.69 90 ASP A CA 1
ATOM 715 C C . ASP A 1 90 ? -14.705 10.906 14.085 1.00 83.69 90 ASP A C 1
ATOM 717 O O . ASP A 1 90 ? -15.934 10.924 13.982 1.00 83.69 90 ASP A O 1
ATOM 721 N N . SER A 1 91 ? -13.998 9.880 13.612 1.00 86.38 91 SER A N 1
ATOM 722 C CA . SER A 1 91 ? -14.611 8.785 12.860 1.00 86.38 91 SER A CA 1
ATOM 723 C C . SER A 1 91 ? -15.083 7.689 13.797 1.00 86.38 91 SER A C 1
ATOM 725 O O . SER A 1 91 ? -14.309 7.152 14.591 1.00 86.38 91 SER A O 1
ATOM 727 N N . LYS A 1 92 ? -16.355 7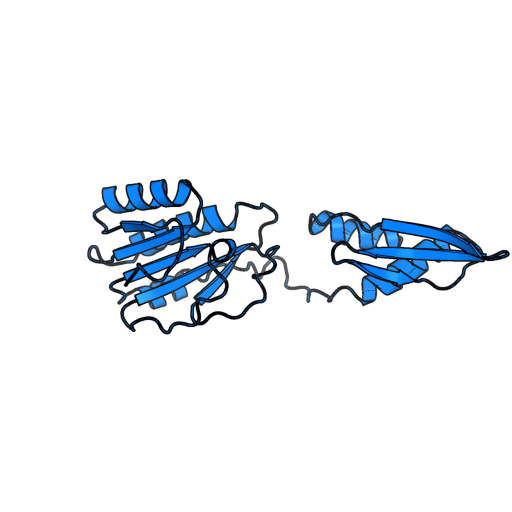.306 13.664 1.00 91.12 92 LYS A N 1
ATOM 728 C CA . LYS A 1 92 ? -16.902 6.164 14.405 1.00 91.12 92 LYS A CA 1
ATOM 729 C C . LYS A 1 92 ? -16.374 4.850 13.862 1.00 91.12 92 LYS A C 1
ATOM 731 O O . LYS A 1 92 ? -16.152 3.920 14.628 1.00 91.12 92 LYS A O 1
ATOM 736 N N . THR A 1 93 ? -16.168 4.782 12.548 1.00 94.56 93 THR A N 1
ATOM 737 C CA . THR A 1 93 ? -15.660 3.586 11.882 1.00 94.56 93 THR A CA 1
ATOM 738 C C . THR A 1 93 ? -14.488 3.934 10.977 1.00 94.56 93 THR A C 1
ATOM 740 O O . THR A 1 93 ? -14.583 4.818 10.124 1.00 94.56 93 THR A O 1
ATOM 743 N N . ILE A 1 94 ? -13.391 3.201 11.131 1.00 95.38 94 ILE A N 1
ATOM 744 C CA . ILE A 1 94 ? -12.217 3.260 10.267 1.00 95.38 94 ILE A CA 1
ATOM 745 C C . ILE A 1 94 ? -12.102 1.926 9.538 1.00 95.38 94 ILE A C 1
ATOM 747 O O . ILE A 1 94 ? -12.026 0.863 10.155 1.00 95.38 94 ILE A O 1
ATOM 751 N N . VAL A 1 95 ? -12.058 1.984 8.213 1.00 93.81 95 VAL A N 1
ATOM 752 C CA . VAL A 1 95 ? -11.883 0.823 7.348 1.00 93.81 95 VAL A CA 1
ATOM 753 C C . VAL A 1 95 ? -10.516 0.884 6.694 1.00 93.81 95 VAL A C 1
ATOM 755 O O . VAL A 1 95 ? -10.209 1.815 5.950 1.00 93.81 95 VAL A O 1
ATOM 758 N N . LEU A 1 96 ? -9.698 -0.119 6.981 1.00 93.94 96 LEU A N 1
ATOM 759 C CA . LEU A 1 96 ? -8.361 -0.289 6.439 1.00 93.94 96 LEU A CA 1
ATOM 760 C C . LEU A 1 96 ? -8.398 -1.404 5.416 1.00 93.94 96 LEU A C 1
ATOM 762 O O . LEU A 1 96 ? -8.799 -2.522 5.735 1.00 93.94 96 LEU A O 1
ATOM 766 N N . ILE A 1 97 ? -7.981 -1.101 4.195 1.00 91.06 97 ILE A N 1
ATOM 767 C CA . ILE A 1 97 ? -8.105 -2.038 3.092 1.00 91.06 97 ILE A CA 1
ATOM 768 C C . ILE A 1 97 ? -6.764 -2.291 2.437 1.00 91.06 97 ILE A C 1
ATOM 770 O O . ILE A 1 97 ? -6.074 -1.350 2.052 1.00 91.06 97 ILE A O 1
ATOM 774 N N . ASP A 1 98 ? -6.452 -3.557 2.209 1.00 90.50 98 ASP A N 1
ATOM 775 C CA . ASP A 1 98 ? -5.503 -3.924 1.174 1.00 90.50 98 ASP A CA 1
ATOM 776 C C . ASP A 1 98 ? -6.203 -3.866 -0.192 1.00 90.50 98 ASP A C 1
ATOM 778 O O . ASP A 1 98 ? -7.057 -4.689 -0.533 1.00 90.50 98 ASP A O 1
ATOM 782 N N . VAL A 1 99 ? -5.851 -2.850 -0.976 1.00 87.56 99 VAL A N 1
ATOM 783 C CA . VAL A 1 99 ? -6.488 -2.535 -2.259 1.00 87.56 99 VAL A CA 1
ATOM 784 C C . VAL A 1 99 ? -6.267 -3.640 -3.290 1.00 87.56 99 VAL A C 1
ATOM 786 O O . VAL A 1 99 ? -7.097 -3.813 -4.183 1.00 87.56 99 VAL A O 1
ATOM 789 N N . GLU A 1 100 ? -5.186 -4.412 -3.177 1.00 81.81 100 GLU A N 1
ATOM 790 C CA . GLU A 1 100 ? -4.898 -5.519 -4.097 1.00 81.81 100 GLU A CA 1
ATOM 791 C C . GLU A 1 100 ? -5.916 -6.658 -3.964 1.00 81.81 100 GLU A C 1
ATOM 793 O O . GLU A 1 100 ? -6.124 -7.433 -4.900 1.00 81.81 100 GLU A O 1
ATOM 798 N N . ASN A 1 101 ? -6.600 -6.710 -2.821 1.00 76.44 101 ASN A N 1
ATOM 799 C CA . ASN A 1 101 ? -7.529 -7.761 -2.450 1.00 76.44 101 ASN A CA 1
ATOM 800 C C . ASN A 1 101 ? -9.011 -7.409 -2.684 1.00 76.44 101 ASN A C 1
ATOM 802 O O . ASN A 1 101 ? -9.868 -8.296 -2.561 1.00 76.44 101 ASN A O 1
ATOM 806 N N . ILE A 1 102 ? -9.323 -6.165 -3.075 1.00 74.31 102 ILE A N 1
ATOM 807 C CA . ILE A 1 102 ? -10.699 -5.705 -3.331 1.00 74.31 102 ILE A CA 1
ATOM 808 C C . ILE A 1 102 ? -11.132 -6.042 -4.769 1.00 74.31 102 ILE A C 1
ATOM 810 O O . ILE A 1 102 ? -10.370 -5.815 -5.716 1.00 74.31 102 ILE A O 1
ATOM 814 N N . PRO A 1 103 ? -12.372 -6.523 -4.990 1.00 61.94 103 PRO A N 1
ATOM 815 C CA . PRO A 1 103 ? -12.969 -6.515 -6.323 1.00 61.94 103 PRO A CA 1
ATOM 816 C C . PRO A 1 103 ? -13.004 -5.093 -6.916 1.00 61.94 103 PRO A C 1
ATOM 818 O O . PRO A 1 103 ? -13.208 -4.105 -6.218 1.00 61.94 103 PRO A O 1
ATOM 821 N N . GLN A 1 104 ? -12.813 -4.978 -8.233 1.00 60.09 104 GLN A N 1
ATOM 822 C CA . GLN A 1 104 ? -12.655 -3.687 -8.926 1.00 60.09 104 GLN A CA 1
ATOM 823 C C . GLN A 1 104 ? -13.908 -2.787 -8.906 1.00 60.09 104 GLN A C 1
ATOM 825 O O . GLN A 1 104 ? -13.846 -1.671 -9.408 1.00 60.09 104 GLN A O 1
ATOM 830 N N . SER A 1 105 ? -15.017 -3.259 -8.337 1.00 55.66 105 SER A N 1
ATOM 831 C CA . SER A 1 105 ? -16.344 -2.640 -8.351 1.00 55.66 105 SER A CA 1
ATOM 832 C C . SER A 1 105 ? -16.672 -1.803 -7.108 1.00 55.66 105 SER A C 1
ATOM 834 O O . SER A 1 105 ? -17.844 -1.536 -6.856 1.00 55.66 105 SER A O 1
ATOM 836 N N . LEU A 1 106 ? -15.676 -1.385 -6.316 1.00 64.06 106 LEU A N 1
ATOM 837 C CA . LEU A 1 106 ? -15.905 -0.489 -5.175 1.00 64.06 106 LEU A CA 1
ATOM 838 C C . LEU A 1 106 ? -16.143 0.954 -5.658 1.00 64.06 106 LEU A C 1
ATOM 840 O O . LEU A 1 106 ? -15.286 1.829 -5.534 1.00 64.06 106 LEU A O 1
ATOM 844 N N . GLU A 1 107 ? -17.303 1.174 -6.270 1.00 55.84 107 GLU A N 1
ATOM 845 C CA . GLU A 1 107 ? -17.767 2.470 -6.782 1.00 55.84 107 GLU A CA 1
ATOM 846 C C . GLU A 1 107 ? -18.687 3.197 -5.787 1.00 55.84 107 GLU A C 1
ATOM 848 O O . GLU A 1 107 ? -19.158 4.303 -6.054 1.00 55.84 107 GLU A O 1
ATOM 853 N N . SER A 1 108 ? -18.957 2.590 -4.630 1.00 62.50 108 SER A N 1
ATOM 854 C CA . SER A 1 108 ? -19.906 3.103 -3.649 1.00 62.50 108 SER A CA 1
ATOM 855 C C . SER A 1 108 ? -19.351 4.274 -2.833 1.00 62.50 108 SER A C 1
ATOM 857 O O . SER A 1 108 ? -18.186 4.326 -2.437 1.00 62.50 108 SER A O 1
ATOM 859 N N . SER A 1 109 ? -20.237 5.236 -2.572 1.00 69.19 109 SER A N 1
ATOM 860 C CA . SER A 1 109 ? -20.031 6.296 -1.587 1.00 69.19 109 SER A CA 1
ATOM 861 C C . SER A 1 109 ? -20.135 5.706 -0.179 1.00 69.19 109 SER A C 1
ATOM 863 O O . SER A 1 109 ? -21.034 4.910 0.090 1.00 69.19 109 SER A O 1
ATOM 865 N N . PHE A 1 110 ? -19.221 6.092 0.712 1.00 78.12 110 PHE A N 1
ATOM 866 C CA . PHE A 1 110 ? -19.249 5.680 2.115 1.00 78.12 110 PHE A CA 1
ATOM 867 C C . PHE A 1 110 ? -20.016 6.696 2.969 1.00 78.12 110 PHE A C 1
ATOM 869 O O . PHE A 1 110 ? -19.952 7.897 2.679 1.00 78.12 110 PHE A O 1
ATOM 876 N N . PRO A 1 111 ? -20.698 6.249 4.041 1.00 82.06 111 PRO A N 1
ATOM 877 C CA . PRO A 1 111 ? -21.257 7.148 5.045 1.00 82.06 111 PRO A CA 1
ATOM 878 C C . PRO A 1 111 ? -20.203 8.125 5.591 1.00 82.06 111 PRO A C 1
ATOM 880 O O . PRO A 1 111 ? -19.015 7.811 5.655 1.00 82.06 111 PRO A O 1
ATOM 883 N N . SER A 1 112 ? -20.618 9.329 5.990 1.00 78.62 112 SER A N 1
ATOM 884 C CA . SER A 1 112 ? -19.691 10.401 6.390 1.00 78.62 112 SER A CA 1
ATOM 885 C C . SER A 1 112 ? -18.895 10.097 7.666 1.00 78.62 112 SER A C 1
ATOM 887 O O . SER A 1 112 ? -17.773 10.599 7.822 1.00 78.62 112 SER A O 1
ATOM 889 N N . ASP A 1 113 ? -19.454 9.266 8.546 1.00 86.19 113 ASP A N 1
ATOM 890 C CA . ASP A 1 113 ? -18.880 8.767 9.799 1.00 86.19 113 ASP A CA 1
ATOM 891 C C . ASP A 1 113 ? -17.943 7.561 9.613 1.00 86.19 113 ASP A C 1
ATOM 893 O O . ASP A 1 113 ? -17.297 7.118 10.570 1.00 86.19 113 ASP A O 1
ATOM 897 N N . VAL A 1 114 ? -17.834 7.067 8.378 1.00 90.19 114 VAL A N 1
ATOM 898 C CA . VAL A 1 114 ? -16.914 6.014 7.965 1.00 90.19 114 VAL A CA 1
ATOM 899 C C . VAL A 1 114 ? -15.739 6.643 7.223 1.00 90.19 114 VAL A C 1
ATOM 901 O O . VAL A 1 114 ? -15.906 7.361 6.234 1.00 90.19 114 VAL A O 1
ATOM 904 N N . LYS A 1 115 ? -14.516 6.340 7.660 1.00 92.38 115 LYS A N 1
ATOM 905 C CA . LYS A 1 115 ? -13.303 6.675 6.906 1.00 92.38 115 LYS A CA 1
ATOM 906 C C . LYS A 1 115 ? -12.686 5.431 6.332 1.00 92.38 115 LYS A C 1
ATOM 908 O O . LYS A 1 115 ? -12.460 4.455 7.035 1.00 92.38 115 LYS A O 1
ATOM 913 N N . VAL A 1 116 ? -12.388 5.501 5.044 1.00 91.50 116 VAL A N 1
ATOM 914 C CA . VAL A 1 116 ? -11.803 4.398 4.299 1.00 91.50 116 VAL A CA 1
ATOM 915 C C . VAL A 1 116 ? -10.396 4.779 3.870 1.00 91.50 116 VAL A C 1
ATOM 917 O O . VAL A 1 116 ? -10.180 5.828 3.253 1.00 91.50 116 VAL A O 1
ATOM 920 N N . ILE A 1 117 ? -9.447 3.919 4.221 1.00 92.12 117 ILE A N 1
ATOM 921 C CA . ILE A 1 117 ? -8.031 4.058 3.918 1.00 92.12 117 ILE A CA 1
ATOM 922 C C . ILE A 1 117 ? -7.572 2.783 3.215 1.00 92.12 117 ILE A C 1
ATOM 924 O O . ILE A 1 117 ? -7.545 1.702 3.797 1.00 92.12 117 ILE A O 1
ATOM 928 N N . GLY A 1 118 ? -7.192 2.923 1.952 1.00 90.94 118 GLY A N 1
ATOM 929 C CA . GLY A 1 118 ? -6.596 1.862 1.161 1.00 90.94 118 GLY A CA 1
ATOM 930 C C . GLY A 1 118 ? -5.076 1.915 1.192 1.00 90.94 118 GLY A C 1
ATOM 931 O O . GLY A 1 118 ? -4.471 2.982 1.089 1.00 90.94 118 GLY A O 1
ATOM 932 N N . VAL A 1 119 ? -4.459 0.749 1.262 1.00 90.75 119 VAL A N 1
ATOM 933 C CA . VAL A 1 119 ? -3.022 0.527 1.173 1.00 90.75 119 VAL A CA 1
ATOM 934 C C . VAL A 1 119 ? -2.759 -0.340 -0.053 1.00 90.75 119 VAL A C 1
ATOM 936 O O . VAL A 1 119 ? -3.494 -1.287 -0.315 1.00 90.75 119 VAL A O 1
ATOM 939 N N . VAL A 1 120 ? -1.746 0.004 -0.845 1.00 88.00 120 VAL A N 1
ATOM 940 C CA . VAL A 1 120 ? -1.398 -0.744 -2.060 1.00 88.00 120 VAL A CA 1
ATOM 941 C C . VAL A 1 120 ? 0.110 -0.770 -2.272 1.00 88.00 120 VAL A C 1
ATOM 943 O O . VAL A 1 120 ? 0.777 0.252 -2.101 1.00 88.00 120 VAL A O 1
ATOM 946 N N . GLY A 1 121 ? 0.666 -1.904 -2.695 1.00 84.69 121 GLY A N 1
ATOM 947 C CA . GLY A 1 121 ? 2.064 -1.976 -3.115 1.00 84.69 121 GLY A CA 1
ATOM 948 C C . GLY A 1 121 ? 2.329 -1.174 -4.396 1.00 84.69 121 GLY A C 1
ATOM 949 O O . GLY A 1 121 ? 1.534 -1.184 -5.334 1.00 84.69 121 GLY A O 1
ATOM 950 N N . HIS A 1 122 ? 3.470 -0.488 -4.487 1.00 79.69 122 HIS A N 1
ATOM 951 C CA . HIS A 1 122 ? 3.814 0.315 -5.673 1.00 79.69 122 HIS A CA 1
ATOM 952 C C . HIS A 1 122 ? 3.950 -0.496 -6.976 1.00 79.69 122 HIS A C 1
ATOM 954 O O . HIS A 1 122 ? 3.708 0.041 -8.057 1.00 79.69 122 HIS A O 1
ATOM 960 N N . CYS A 1 123 ? 4.308 -1.781 -6.875 1.00 71.25 123 CYS A N 1
ATOM 961 C CA . CYS A 1 123 ? 4.381 -2.709 -8.006 1.00 71.25 123 CYS A CA 1
ATOM 962 C C . CYS A 1 123 ? 3.004 -3.199 -8.475 1.00 71.25 123 CYS A C 1
ATOM 964 O O . CYS A 1 123 ? 2.915 -3.886 -9.493 1.00 71.25 123 CYS A O 1
ATOM 966 N N . SER A 1 124 ? 1.936 -2.874 -7.746 1.00 77.69 124 SER A N 1
ATOM 967 C CA . SER A 1 124 ? 0.601 -3.352 -8.062 1.00 77.69 124 SER A CA 1
ATOM 968 C C . SER A 1 124 ? 0.058 -2.742 -9.348 1.00 77.69 124 SER A C 1
ATOM 970 O O . SER A 1 124 ? 0.157 -1.534 -9.585 1.00 77.69 124 SER A O 1
ATOM 972 N N . SER A 1 125 ? -0.638 -3.556 -10.143 1.00 78.69 125 SER A N 1
ATOM 973 C CA . SER A 1 125 ? -1.375 -3.073 -11.319 1.00 78.69 125 SER A CA 1
ATOM 974 C C . SER A 1 125 ? -2.469 -2.058 -10.954 1.00 78.69 125 SER A C 1
ATOM 976 O O . SER A 1 125 ? -2.809 -1.195 -11.767 1.00 78.69 125 SER A O 1
ATOM 978 N N . VAL A 1 126 ? -2.984 -2.104 -9.718 1.00 78.00 126 VAL A N 1
ATOM 979 C CA . VAL A 1 126 ? -4.017 -1.181 -9.225 1.00 78.00 126 VAL A CA 1
ATOM 980 C C . VAL A 1 126 ? -3.447 0.060 -8.531 1.00 78.00 126 VAL A C 1
ATOM 982 O O . VAL A 1 126 ? -4.199 0.987 -8.232 1.00 78.00 126 VAL A O 1
ATOM 985 N N . ALA A 1 127 ? -2.122 0.173 -8.374 1.00 79.81 127 ALA A N 1
ATOM 986 C CA . ALA A 1 127 ? -1.485 1.324 -7.725 1.00 79.81 127 ALA A CA 1
ATOM 987 C C . ALA A 1 127 ? -1.785 2.658 -8.430 1.00 79.81 127 ALA A C 1
ATOM 989 O O . ALA A 1 127 ? -1.867 3.699 -7.779 1.00 79.81 127 ALA A O 1
ATOM 990 N N . LYS A 1 128 ? -2.006 2.641 -9.751 1.00 79.62 128 LYS A N 1
ATOM 991 C CA . LYS A 1 128 ? -2.330 3.837 -10.552 1.00 79.62 128 LYS A CA 1
ATOM 992 C C . LYS A 1 128 ? -3.830 4.129 -10.661 1.00 79.62 128 LYS A C 1
ATOM 994 O O . LYS A 1 128 ? -4.189 5.190 -11.162 1.00 79.62 128 LYS A O 1
ATOM 999 N N . LYS A 1 129 ? -4.703 3.225 -10.203 1.00 80.88 129 LYS A N 1
ATOM 1000 C CA . LYS A 1 129 ? -6.159 3.429 -10.257 1.00 80.88 129 LYS A CA 1
ATOM 1001 C C . LYS A 1 129 ? -6.603 4.477 -9.236 1.00 80.88 129 LYS A C 1
ATOM 1003 O O . LYS A 1 129 ? -6.011 4.586 -8.159 1.00 80.88 129 LYS A O 1
ATOM 1008 N N . SER A 1 130 ? -7.624 5.253 -9.587 1.00 81.00 130 SER A N 1
ATOM 1009 C CA . SER A 1 130 ? -8.293 6.160 -8.652 1.00 81.00 130 SER A CA 1
ATOM 1010 C C . SER A 1 130 ? -9.382 5.408 -7.893 1.00 81.00 130 SER A C 1
ATOM 1012 O O . SER A 1 130 ? -9.982 4.490 -8.446 1.00 81.00 130 SER A O 1
ATOM 1014 N N . PHE A 1 131 ? -9.622 5.802 -6.648 1.00 82.12 131 PHE A N 1
ATOM 1015 C CA . PHE A 1 131 ? -10.634 5.216 -5.775 1.00 82.12 131 PHE A CA 1
ATOM 1016 C C . PHE A 1 131 ? -11.367 6.335 -5.024 1.00 82.12 131 PHE A C 1
ATOM 1018 O O . PHE A 1 131 ? -10.771 7.392 -4.808 1.00 82.12 131 PHE A O 1
ATOM 1025 N N . PRO A 1 132 ? -12.620 6.121 -4.584 1.00 83.25 132 PRO A N 1
ATOM 1026 C CA . PRO A 1 132 ? -13.401 7.123 -3.849 1.00 83.25 132 PRO A CA 1
ATOM 1027 C C . PRO A 1 132 ? -12.947 7.312 -2.385 1.00 83.25 132 PRO A C 1
ATOM 1029 O O . PRO A 1 132 ? -13.669 7.890 -1.577 1.00 83.25 132 PRO A O 1
ATOM 1032 N N . PHE A 1 133 ? -11.762 6.817 -2.022 1.00 86.06 133 PHE A N 1
ATOM 1033 C CA . PHE A 1 133 ? -11.226 6.814 -0.664 1.00 86.06 133 PHE A CA 1
ATOM 1034 C C . PHE A 1 133 ? -9.735 7.173 -0.641 1.00 86.06 133 PHE A C 1
ATOM 1036 O O . PHE A 1 133 ? -9.062 7.206 -1.675 1.00 86.06 133 PHE A O 1
ATOM 1043 N N . HIS A 1 134 ? -9.197 7.427 0.555 1.00 87.38 134 HIS A N 1
ATOM 1044 C CA . HIS A 1 134 ? -7.791 7.792 0.722 1.00 87.38 134 HIS A CA 1
ATOM 1045 C C . HIS A 1 134 ? -6.907 6.578 0.445 1.00 87.38 134 HIS A C 1
ATOM 1047 O O . HIS A 1 134 ? -7.006 5.574 1.140 1.00 87.38 134 HIS A O 1
ATOM 1053 N N . LYS A 1 135 ? -6.042 6.655 -0.568 1.00 88.31 135 LYS A N 1
ATOM 1054 C CA . LYS A 1 135 ? -5.156 5.554 -0.963 1.00 88.31 135 LYS A CA 1
ATOM 1055 C C . LYS A 1 135 ? -3.697 5.920 -0.723 1.00 88.31 135 LYS A C 1
ATOM 1057 O O . LYS A 1 135 ? -3.218 6.924 -1.249 1.00 88.31 135 LYS A O 1
ATOM 1062 N N . TYR A 1 136 ? -2.973 5.039 -0.045 1.00 88.25 136 TYR A N 1
ATOM 1063 C CA . TYR A 1 136 ? -1.536 5.132 0.166 1.00 88.25 136 TYR A CA 1
ATOM 1064 C C . TYR A 1 136 ? -0.795 4.060 -0.620 1.00 88.25 136 TYR A C 1
ATOM 1066 O O . TYR A 1 136 ? -1.083 2.869 -0.519 1.00 88.25 136 TYR A O 1
ATOM 1074 N N . VAL A 1 137 ? 0.182 4.506 -1.407 1.00 85.50 137 VAL A N 1
ATOM 1075 C CA . VAL A 1 137 ? 1.063 3.623 -2.169 1.00 85.50 137 VAL A CA 1
ATOM 1076 C C . VAL A 1 137 ? 2.318 3.356 -1.348 1.00 85.50 137 VAL A C 1
ATOM 1078 O O . VAL A 1 137 ? 3.110 4.263 -1.091 1.00 85.50 137 VAL A O 1
ATOM 1081 N N . VAL A 1 138 ? 2.516 2.100 -0.969 1.00 84.44 138 VAL A N 1
ATOM 1082 C CA . VAL A 1 138 ? 3.687 1.635 -0.233 1.00 84.44 138 VAL A CA 1
ATOM 1083 C C . VAL A 1 138 ? 4.805 1.351 -1.230 1.00 84.44 138 VAL A C 1
ATOM 1085 O O . VAL A 1 138 ? 4.769 0.375 -1.989 1.00 84.44 138 VAL A O 1
ATOM 1088 N N . ARG A 1 139 ? 5.822 2.218 -1.248 1.00 75.31 139 ARG A N 1
ATOM 1089 C CA . ARG A 1 139 ? 7.056 1.993 -2.011 1.00 75.31 139 ARG A CA 1
ATOM 1090 C C . ARG A 1 139 ? 7.931 0.972 -1.286 1.00 75.31 139 ARG A C 1
ATOM 1092 O O . ARG A 1 139 ? 8.805 1.323 -0.505 1.00 75.31 139 ARG A O 1
ATOM 1099 N N . SER A 1 140 ? 7.676 -0.299 -1.555 1.00 70.50 140 SER A N 1
ATOM 1100 C CA . SER A 1 140 ? 8.504 -1.416 -1.112 1.00 70.50 140 SER A CA 1
ATOM 1101 C C . SER A 1 140 ? 8.615 -2.449 -2.214 1.00 70.50 140 SER A C 1
ATOM 1103 O O . SER A 1 140 ? 7.633 -2.738 -2.894 1.00 70.50 140 SER A O 1
ATOM 1105 N N . ALA A 1 141 ? 9.811 -3.005 -2.374 1.00 61.16 141 ALA A N 1
ATOM 1106 C CA . ALA A 1 141 ? 10.072 -4.056 -3.344 1.00 61.16 141 ALA A CA 1
ATOM 1107 C C . ALA A 1 141 ? 9.561 -5.438 -2.889 1.00 61.16 141 ALA A C 1
ATOM 1109 O O . ALA A 1 141 ? 9.541 -6.377 -3.680 1.00 61.16 141 ALA A O 1
ATOM 1110 N N . LEU A 1 142 ? 9.131 -5.562 -1.629 1.00 67.88 142 LEU A N 1
ATOM 1111 C CA . LEU A 1 142 ? 8.550 -6.786 -1.089 1.00 67.88 142 LEU A CA 1
ATOM 1112 C C . LEU A 1 142 ? 7.049 -6.862 -1.394 1.00 67.88 142 LEU A C 1
ATOM 1114 O O . LEU A 1 142 ? 6.345 -5.851 -1.350 1.00 67.88 142 LEU A O 1
ATOM 1118 N N . ARG A 1 143 ? 6.566 -8.072 -1.699 1.00 67.00 143 ARG A N 1
ATOM 1119 C CA . ARG A 1 143 ? 5.164 -8.325 -2.078 1.00 67.00 143 ARG A CA 1
ATOM 1120 C C . ARG A 1 143 ? 4.173 -8.134 -0.926 1.00 67.00 143 ARG A C 1
ATOM 1122 O O . ARG A 1 143 ? 3.027 -7.820 -1.192 1.00 67.00 143 ARG A O 1
ATOM 1129 N N . ASP A 1 144 ? 4.619 -8.291 0.314 1.00 77.56 144 ASP A N 1
ATOM 1130 C CA . ASP A 1 144 ? 3.835 -8.250 1.560 1.00 77.56 144 ASP A CA 1
ATOM 1131 C C . ASP A 1 144 ? 3.835 -6.865 2.234 1.00 77.56 144 ASP A C 1
ATOM 1133 O O . ASP A 1 144 ? 3.372 -6.676 3.358 1.00 77.56 144 ASP A O 1
ATOM 1137 N N . ALA A 1 145 ? 4.384 -5.847 1.572 1.00 80.50 145 ALA A N 1
ATOM 1138 C CA . ALA A 1 145 ? 4.549 -4.537 2.189 1.00 80.50 145 ALA A CA 1
ATOM 1139 C C . ALA A 1 145 ? 3.226 -3.808 2.465 1.00 80.50 145 ALA A C 1
ATOM 1141 O O . ALA A 1 145 ? 3.162 -2.985 3.385 1.00 80.50 145 ALA A O 1
ATOM 1142 N N . ALA A 1 146 ? 2.189 -4.088 1.670 1.00 84.75 146 ALA A N 1
ATOM 1143 C CA . ALA A 1 146 ? 0.848 -3.573 1.913 1.00 84.75 146 ALA A CA 1
ATOM 1144 C C . ALA A 1 146 ? 0.276 -4.139 3.223 1.00 84.75 146 ALA A C 1
ATOM 1146 O O . ALA A 1 146 ? -0.245 -3.369 4.028 1.00 84.75 146 ALA A O 1
ATOM 1147 N N . ASP A 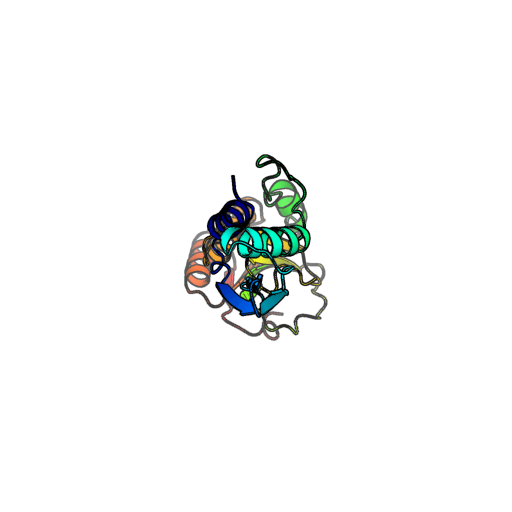1 147 ? 0.485 -5.430 3.491 1.00 84.62 147 ASP A N 1
ATOM 1148 C CA . ASP A 1 147 ? -0.005 -6.124 4.690 1.00 84.62 147 ASP A CA 1
ATOM 1149 C C . ASP A 1 147 ? 0.634 -5.582 5.975 1.00 84.62 147 ASP A C 1
ATOM 1151 O O . ASP A 1 147 ? -0.053 -5.245 6.949 1.00 84.62 147 ASP A O 1
ATOM 1155 N N . HIS A 1 148 ? 1.960 -5.408 5.959 1.00 87.62 148 HIS A N 1
ATOM 1156 C CA . HIS A 1 148 ? 2.691 -4.807 7.082 1.00 87.62 148 HIS A CA 1
ATOM 1157 C C . HIS A 1 148 ? 2.252 -3.368 7.332 1.00 87.62 148 HIS A C 1
ATOM 1159 O O . HIS A 1 148 ? 2.048 -2.960 8.476 1.00 87.62 148 HIS A O 1
ATOM 1165 N N . SER A 1 149 ? 2.074 -2.596 6.259 1.00 89.75 149 SER A N 1
ATOM 1166 C CA . SER A 1 149 ? 1.644 -1.201 6.357 1.00 89.75 149 SER A CA 1
ATOM 1167 C C . SER A 1 149 ? 0.221 -1.091 6.895 1.00 89.75 149 SER A C 1
ATOM 1169 O O . SER A 1 149 ? -0.048 -0.229 7.726 1.00 89.75 149 SER A O 1
ATOM 1171 N N . LEU A 1 150 ? -0.680 -1.982 6.482 1.00 91.88 150 LEU A N 1
ATOM 1172 C CA . LEU A 1 150 ? -2.047 -2.049 6.988 1.00 91.88 150 LEU A CA 1
ATOM 1173 C C . LEU A 1 150 ? -2.062 -2.320 8.497 1.00 91.88 150 LEU A C 1
ATOM 1175 O O . LEU A 1 150 ? -2.727 -1.599 9.240 1.00 91.88 150 LEU A O 1
ATOM 1179 N N . SER A 1 151 ? -1.273 -3.291 8.960 1.00 92.88 151 SER A N 1
ATOM 1180 C CA . SER A 1 151 ? -1.166 -3.620 10.388 1.00 92.88 151 SER A CA 1
ATOM 1181 C C . SER A 1 151 ? -0.556 -2.474 11.202 1.00 92.88 151 SER A C 1
ATOM 1183 O O . SER A 1 151 ? -1.057 -2.128 12.273 1.00 92.88 151 SER A O 1
ATOM 1185 N N . PHE A 1 152 ? 0.484 -1.826 10.671 1.00 93.00 152 PHE A N 1
ATOM 1186 C CA . PHE A 1 152 ? 1.081 -0.638 11.282 1.00 93.00 152 PHE A CA 1
ATOM 1187 C C . PHE A 1 152 ? 0.071 0.510 11.412 1.00 93.00 152 PHE A C 1
ATOM 1189 O O . PHE A 1 152 ? -0.043 1.115 12.478 1.00 93.00 152 PHE A O 1
ATOM 1196 N N . LEU A 1 153 ? -0.689 0.797 10.351 1.00 93.62 153 LEU A N 1
ATOM 1197 C CA . LEU A 1 153 ? -1.699 1.854 10.364 1.00 93.62 153 LEU A CA 1
ATOM 1198 C C . LEU A 1 153 ? -2.832 1.566 11.337 1.00 93.62 153 LEU A C 1
ATOM 1200 O O . LEU A 1 153 ? -3.290 2.489 12.003 1.00 93.62 153 LEU A O 1
ATOM 1204 N N . ALA A 1 154 ? -3.251 0.308 11.453 1.00 94.94 154 ALA A N 1
ATOM 1205 C CA . ALA A 1 154 ? -4.250 -0.104 12.427 1.00 94.94 154 ALA A CA 1
ATOM 1206 C C . ALA A 1 154 ? -3.810 0.239 13.855 1.00 94.94 154 ALA A C 1
ATOM 1208 O O . ALA A 1 154 ? -4.538 0.919 14.576 1.00 94.94 154 ALA A O 1
ATOM 1209 N N . GLY A 1 155 ? -2.589 -0.150 14.233 1.00 94.38 155 GLY A N 1
ATOM 1210 C CA . GLY A 1 155 ? -2.027 0.174 15.546 1.00 94.38 155 GLY A CA 1
ATOM 1211 C C . GLY A 1 155 ? -1.832 1.678 15.757 1.00 94.38 155 GLY A C 1
ATOM 1212 O O . GLY A 1 155 ? -2.184 2.208 16.809 1.00 94.38 155 GLY A O 1
ATOM 1213 N N . PHE A 1 156 ? -1.318 2.384 14.746 1.00 94.19 156 PHE A N 1
ATOM 1214 C CA . PHE A 1 156 ? -1.136 3.833 14.812 1.00 94.19 156 PHE A CA 1
ATOM 1215 C C . PHE A 1 156 ? -2.467 4.561 15.029 1.00 94.19 156 PHE A C 1
ATOM 1217 O O . PHE A 1 156 ? -2.578 5.369 15.948 1.00 94.19 156 PHE A O 1
ATOM 1224 N N . LEU A 1 157 ? -3.487 4.262 14.224 1.00 94.44 157 LEU A N 1
ATOM 1225 C CA . LEU A 1 157 ? -4.787 4.920 14.327 1.00 94.44 157 LEU A CA 1
ATOM 1226 C C . LEU A 1 157 ? -5.472 4.578 15.644 1.00 94.44 157 LEU A C 1
ATOM 1228 O O . LEU A 1 157 ? -6.010 5.485 16.270 1.00 94.44 157 LEU A O 1
ATOM 1232 N N . ALA A 1 158 ? -5.390 3.333 16.114 1.00 94.31 158 ALA A N 1
ATOM 1233 C CA . ALA A 1 158 ? -5.878 2.955 17.438 1.00 94.31 158 ALA A CA 1
ATOM 1234 C C . ALA A 1 158 ? -5.233 3.798 18.552 1.00 94.31 158 ALA A C 1
ATOM 1236 O O . ALA A 1 158 ? -5.930 4.261 19.445 1.00 94.31 158 ALA A O 1
ATOM 1237 N N . SER A 1 159 ? -3.931 4.101 18.454 1.00 92.31 159 SER A N 1
ATOM 1238 C CA . SER A 1 159 ? -3.235 4.947 19.439 1.00 92.31 159 SER A CA 1
ATOM 1239 C C . SER A 1 159 ? -3.684 6.415 19.458 1.00 92.31 159 SER A C 1
ATOM 1241 O O . SER A 1 159 ? -3.377 7.135 20.406 1.00 92.31 159 SER A O 1
ATOM 1243 N N . THR A 1 160 ? -4.393 6.871 18.420 1.00 90.75 160 THR A N 1
ATOM 1244 C CA . THR A 1 160 ? -4.874 8.257 18.297 1.00 90.75 160 THR A CA 1
ATOM 1245 C C . THR A 1 160 ? -6.396 8.384 18.243 1.00 90.75 160 THR A C 1
ATOM 1247 O O . THR A 1 160 ? -6.895 9.503 18.161 1.00 90.75 160 THR A O 1
ATOM 1250 N N . SER A 1 161 ? -7.125 7.268 18.226 1.00 89.69 161 SER A N 1
ATOM 1251 C CA . SER A 1 161 ? -8.588 7.236 18.109 1.00 89.69 161 SER A CA 1
ATOM 1252 C C . SER A 1 161 ? -9.241 7.074 19.481 1.00 89.69 161 SER A C 1
ATOM 1254 O O . SER A 1 161 ? -8.592 6.663 20.441 1.00 89.69 161 SER A O 1
ATOM 1256 N N . GLY A 1 162 ? -10.530 7.400 19.578 1.00 86.94 162 GLY A N 1
ATOM 1257 C CA . GLY A 1 162 ? -11.308 7.156 20.792 1.00 86.94 162 GLY A CA 1
ATOM 1258 C C . GLY A 1 162 ? -11.586 5.665 21.007 1.00 86.94 162 GLY A C 1
ATOM 1259 O O . GLY A 1 162 ? -11.646 4.898 20.050 1.00 86.94 162 GLY A O 1
ATOM 1260 N N . GLU A 1 163 ? -11.809 5.255 22.257 1.00 83.25 163 GLU A N 1
ATOM 1261 C CA . GLU A 1 163 ? -12.070 3.850 22.628 1.00 83.25 163 GLU A CA 1
ATOM 1262 C C . GLU A 1 163 ? -13.313 3.253 21.936 1.00 83.25 163 GLU A C 1
ATOM 1264 O O . GLU A 1 163 ? -13.390 2.048 21.712 1.00 83.25 163 GLU A O 1
ATOM 1269 N N . GLU A 1 164 ? -14.273 4.095 21.536 1.00 89.25 164 GLU A N 1
ATOM 1270 C CA . GLU A 1 164 ? -15.483 3.675 20.815 1.00 89.25 164 GLU A CA 1
ATOM 1271 C C . GLU A 1 164 ? -15.268 3.471 19.304 1.00 89.25 164 GLU A C 1
ATOM 1273 O O . GLU A 1 164 ? -16.186 3.036 18.603 1.00 89.25 164 GLU A O 1
ATOM 1278 N N . THR A 1 165 ? -14.083 3.785 18.772 1.00 93.56 165 THR A N 1
ATOM 1279 C CA . THR A 1 165 ? -13.812 3.666 17.338 1.00 93.56 165 THR A CA 1
ATOM 1280 C C . THR A 1 165 ? -13.811 2.200 16.904 1.00 93.56 165 THR A C 1
ATOM 1282 O O . THR A 1 165 ? -13.069 1.358 17.415 1.00 93.56 165 THR A O 1
ATOM 1285 N N . LYS A 1 166 ? -14.629 1.899 15.895 1.00 96.00 166 LYS A N 1
ATOM 1286 C CA . LYS A 1 166 ? -14.697 0.592 15.247 1.00 96.00 166 LYS A CA 1
ATOM 1287 C C . LYS A 1 166 ? -13.669 0.493 14.123 1.00 96.00 166 LYS A C 1
ATOM 1289 O O . LYS A 1 166 ? -13.597 1.366 13.262 1.00 96.00 166 LYS A O 1
ATOM 1294 N N . PHE A 1 167 ? -12.933 -0.609 14.077 1.00 96.69 167 PHE A N 1
ATOM 1295 C CA . PHE A 1 167 ? -11.980 -0.931 13.020 1.00 96.69 167 PHE A CA 1
ATOM 1296 C C . PHE A 1 167 ? -12.492 -2.075 12.146 1.00 96.69 167 PHE A C 1
ATOM 1298 O O . PHE A 1 167 ? -12.960 -3.105 12.635 1.00 96.69 167 PHE A O 1
ATOM 1305 N N . ILE A 1 168 ? -12.375 -1.918 10.832 1.00 94.38 168 ILE A N 1
ATOM 1306 C CA . ILE A 1 168 ? -12.685 -2.968 9.863 1.00 94.38 168 ILE A CA 1
ATOM 1307 C C . ILE A 1 168 ? -11.464 -3.150 8.972 1.00 94.38 168 ILE A C 1
ATOM 1309 O O . ILE A 1 168 ? -11.057 -2.237 8.261 1.00 94.38 168 ILE A O 1
ATOM 1313 N N . LEU A 1 169 ? -10.858 -4.326 9.040 1.00 93.81 169 LEU A N 1
ATOM 1314 C CA . LEU A 1 169 ? -9.666 -4.688 8.289 1.00 93.81 169 LEU A CA 1
ATOM 1315 C C . LEU A 1 169 ? -10.112 -5.559 7.120 1.00 93.81 169 LEU A C 1
ATOM 1317 O O . LEU A 1 169 ? -10.677 -6.630 7.326 1.00 93.81 169 LEU A O 1
ATOM 1321 N N . VAL A 1 170 ? -9.879 -5.105 5.897 1.00 91.00 170 VAL A N 1
ATOM 1322 C CA . VAL A 1 170 ? -10.269 -5.818 4.681 1.00 91.00 170 VAL A CA 1
ATOM 1323 C C . VAL A 1 170 ? -9.007 -6.282 3.971 1.00 91.00 170 VAL A C 1
ATOM 1325 O O . VAL A 1 170 ? -8.287 -5.493 3.363 1.00 91.00 170 VAL A O 1
ATOM 1328 N N . SER A 1 171 ? -8.720 -7.573 4.084 1.00 88.56 171 SER A N 1
ATOM 1329 C CA . SER A 1 171 ? -7.582 -8.234 3.443 1.00 88.56 171 SER A CA 1
ATOM 1330 C C . SER A 1 171 ? -7.881 -9.725 3.314 1.00 88.56 171 SER A C 1
ATOM 1332 O O . SER A 1 171 ? -8.679 -10.273 4.075 1.00 88.56 171 SER A O 1
ATOM 1334 N N . ARG A 1 172 ? -7.253 -10.407 2.355 1.00 84.50 172 ARG A N 1
ATOM 1335 C CA . ARG A 1 172 ? -7.330 -11.875 2.252 1.00 84.50 172 ARG A CA 1
ATOM 1336 C C . ARG A 1 172 ? -6.324 -12.587 3.146 1.00 84.50 172 ARG A C 1
ATOM 1338 O O . ARG A 1 172 ? -6.403 -13.804 3.281 1.00 84.50 172 ARG A O 1
ATOM 1345 N N . ASP A 1 173 ? -5.388 -11.845 3.717 1.00 82.06 173 ASP A N 1
ATOM 1346 C CA . ASP A 1 173 ? -4.298 -12.400 4.493 1.00 82.06 173 ASP A CA 1
ATOM 1347 C C . ASP A 1 173 ? -4.671 -12.623 5.975 1.00 82.06 173 ASP A C 1
ATOM 1349 O O . ASP A 1 173 ? -5.540 -11.953 6.541 1.00 82.06 173 ASP A O 1
ATOM 1353 N N . HIS A 1 174 ? -4.012 -13.600 6.605 1.00 82.31 174 HIS A N 1
ATOM 1354 C CA . HIS A 1 174 ? -4.260 -13.996 7.991 1.00 82.31 174 HIS A CA 1
ATOM 1355 C C . HIS A 1 174 ? -3.704 -13.007 9.027 1.00 82.31 174 HIS A C 1
ATOM 1357 O O . HIS A 1 174 ? -4.204 -12.976 10.153 1.00 82.31 174 HIS A O 1
ATOM 1363 N N . PHE A 1 175 ? -2.717 -12.173 8.685 1.00 87.44 175 PHE A N 1
ATOM 1364 C CA . PHE A 1 175 ? -2.199 -11.144 9.587 1.00 87.44 175 PHE A CA 1
ATOM 1365 C C . PHE A 1 175 ? -3.259 -10.095 9.919 1.00 87.44 175 PHE A C 1
ATOM 1367 O O . PHE A 1 175 ? -3.260 -9.576 11.033 1.00 87.44 175 PHE A O 1
ATOM 1374 N N . ALA A 1 176 ? -4.206 -9.823 9.018 1.00 91.25 176 ALA A N 1
ATOM 1375 C CA . ALA A 1 176 ? -5.312 -8.916 9.311 1.00 91.25 176 ALA A CA 1
ATOM 1376 C C . ALA A 1 176 ? -6.227 -9.441 10.437 1.00 91.25 176 ALA A C 1
ATOM 1378 O O . ALA A 1 176 ? -6.660 -8.643 11.269 1.00 91.25 176 ALA A O 1
ATOM 1379 N N . GLU A 1 177 ? -6.449 -10.757 10.546 1.00 92.75 177 GLU A N 1
ATOM 1380 C CA . GLU A 1 177 ? -7.183 -11.344 11.681 1.00 92.75 177 GLU A CA 1
ATOM 1381 C C . GLU A 1 177 ? -6.406 -11.182 12.989 1.00 92.75 177 GLU A C 1
ATOM 1383 O O . GLU A 1 177 ? -6.975 -10.802 14.012 1.00 92.75 177 GLU A O 1
ATOM 1388 N N . ILE A 1 178 ? -5.090 -11.411 12.962 1.00 94.81 178 ILE A N 1
ATOM 1389 C CA . ILE A 1 178 ? -4.231 -11.222 14.139 1.00 94.81 178 ILE A CA 1
ATOM 1390 C C . ILE A 1 178 ? -4.227 -9.753 14.577 1.00 94.81 178 ILE A C 1
ATOM 1392 O O . ILE A 1 178 ? -4.340 -9.455 15.766 1.00 94.81 178 ILE A O 1
ATOM 1396 N N . THR A 1 179 ? -4.165 -8.819 13.630 1.00 95.62 179 THR A N 1
ATOM 1397 C CA . THR A 1 179 ? -4.281 -7.383 13.903 1.00 95.62 179 THR A CA 1
ATOM 1398 C C . THR A 1 179 ? -5.646 -7.043 14.506 1.00 95.62 179 THR A C 1
ATOM 1400 O O . THR A 1 179 ? -5.701 -6.337 15.513 1.00 95.62 179 THR A O 1
ATOM 1403 N N . ALA A 1 180 ? -6.743 -7.590 13.971 1.00 96.06 180 ALA A N 1
ATOM 1404 C CA . ALA A 1 180 ? -8.081 -7.406 14.534 1.00 96.06 180 ALA A CA 1
ATOM 1405 C C . ALA A 1 180 ? -8.172 -7.951 15.968 1.00 96.06 180 ALA A C 1
ATOM 1407 O O . ALA A 1 180 ? -8.704 -7.287 16.857 1.00 96.06 180 ALA A O 1
ATOM 1408 N N . PHE A 1 181 ? -7.613 -9.137 16.215 1.00 96.12 181 PHE A N 1
ATOM 1409 C CA . PHE A 1 181 ? -7.535 -9.738 17.543 1.00 96.12 181 PHE A CA 1
ATOM 1410 C C . PHE A 1 181 ? -6.781 -8.842 18.530 1.00 96.12 181 PHE A C 1
ATOM 1412 O O . PHE A 1 181 ? -7.277 -8.589 19.629 1.00 96.12 181 PHE A O 1
ATOM 1419 N N . ASN A 1 182 ? -5.629 -8.306 18.126 1.00 96.25 182 ASN A N 1
ATOM 1420 C CA . ASN A 1 182 ? -4.845 -7.405 18.965 1.00 96.25 182 ASN A CA 1
ATOM 1421 C C . ASN A 1 182 ? -5.621 -6.125 19.296 1.00 96.25 182 ASN A C 1
ATOM 1423 O O . ASN A 1 182 ? -5.654 -5.732 20.457 1.00 96.25 182 ASN A O 1
ATOM 1427 N N . LEU A 1 183 ? -6.313 -5.516 18.331 1.00 96.50 183 LEU A N 1
ATOM 1428 C CA . LEU A 1 183 ? -7.166 -4.352 18.592 1.00 96.50 183 LEU A CA 1
ATOM 1429 C C . LEU A 1 183 ? -8.292 -4.665 19.588 1.00 96.50 183 LEU A C 1
ATOM 1431 O O . LEU A 1 183 ? -8.510 -3.895 20.522 1.00 96.50 183 LEU A O 1
ATOM 1435 N N . ARG A 1 184 ? -8.955 -5.822 19.451 1.00 96.62 184 ARG A N 1
ATOM 1436 C CA . ARG A 1 184 ? -9.981 -6.276 20.408 1.00 96.62 184 ARG A CA 1
ATOM 1437 C C . ARG A 1 184 ? -9.416 -6.452 21.814 1.00 96.62 184 ARG A C 1
ATOM 1439 O O . ARG A 1 184 ? -10.065 -6.069 22.781 1.00 96.62 184 ARG A O 1
ATOM 1446 N N . SER A 1 185 ? -8.194 -6.975 21.938 1.00 95.94 185 SER A N 1
ATOM 1447 C CA . SER A 1 185 ? -7.515 -7.116 23.236 1.00 95.94 185 SER A CA 1
ATOM 1448 C C . SER A 1 185 ? -7.234 -5.774 23.929 1.00 95.94 185 SER A C 1
ATOM 1450 O O . SER A 1 185 ? -7.069 -5.743 25.144 1.00 95.94 185 SER A O 1
ATOM 1452 N N . GLN A 1 186 ? -7.218 -4.676 23.165 1.00 93.94 186 GLN A N 1
ATOM 1453 C CA . GLN A 1 186 ? -7.045 -3.303 23.649 1.00 93.94 186 GLN A CA 1
ATOM 1454 C C . GLN A 1 186 ? -8.384 -2.570 23.865 1.00 93.94 186 GLN A C 1
ATOM 1456 O O . GLN A 1 186 ? -8.379 -1.383 24.167 1.00 93.94 186 GLN A O 1
ATOM 1461 N N . GLY A 1 187 ? -9.527 -3.250 23.710 1.00 94.31 187 GLY A N 1
ATOM 1462 C CA . GLY A 1 187 ? -10.861 -2.693 23.970 1.00 94.31 187 GLY A CA 1
ATOM 1463 C C . GLY A 1 187 ? -11.606 -2.154 22.744 1.00 94.31 187 GLY A C 1
ATOM 1464 O O . GLY A 1 187 ? -12.781 -1.817 22.860 1.00 94.31 187 GLY A O 1
ATOM 1465 N N . PHE A 1 188 ? -10.986 -2.129 21.561 1.00 96.06 188 PHE A N 1
ATOM 1466 C CA . PHE A 1 188 ? -11.648 -1.657 20.342 1.00 96.06 188 PHE A CA 1
ATOM 1467 C C . PHE A 1 188 ? -12.612 -2.698 19.757 1.00 96.06 188 PHE A C 1
ATOM 1469 O O . PHE A 1 188 ? -12.368 -3.907 19.799 1.00 96.06 188 PHE A O 1
ATOM 1476 N N . GLN A 1 189 ? -13.671 -2.234 19.090 1.00 96.06 189 GLN A N 1
ATOM 1477 C CA . GLN A 1 189 ? -14.467 -3.095 18.213 1.00 96.06 189 GLN A CA 1
ATOM 1478 C C . GLN A 1 189 ? -13.713 -3.296 16.896 1.00 96.06 189 GLN A C 1
ATOM 1480 O O . GLN A 1 189 ? -13.643 -2.373 16.092 1.00 96.06 189 GLN A O 1
ATOM 1485 N N . ALA A 1 190 ? -13.145 -4.478 16.647 1.00 96.69 190 ALA A N 1
ATOM 1486 C CA . ALA A 1 190 ? -12.399 -4.739 15.414 1.00 96.69 190 ALA A CA 1
ATOM 1487 C C . ALA A 1 190 ? -12.846 -6.020 14.699 1.00 96.69 190 ALA A C 1
ATOM 1489 O O . ALA A 1 190 ? -13.014 -7.069 15.327 1.00 96.69 190 ALA A O 1
ATOM 1490 N N . HIS A 1 191 ? -12.987 -5.943 13.375 1.00 94.56 191 HIS A N 1
ATOM 1491 C CA . HIS A 1 191 ? -13.398 -7.052 12.511 1.00 94.56 191 HIS A CA 1
ATOM 1492 C C . HIS A 1 191 ? -12.426 -7.229 11.346 1.00 94.56 191 HIS A C 1
ATOM 1494 O O . HIS A 1 191 ? -11.992 -6.246 10.750 1.00 94.56 191 HIS A O 1
ATOM 1500 N N . HIS A 1 192 ? -12.131 -8.477 10.993 1.00 93.00 192 HIS A N 1
ATOM 1501 C CA . HIS A 1 192 ? -11.461 -8.827 9.743 1.00 93.00 192 HIS A CA 1
ATOM 1502 C C . HIS A 1 192 ? -12.496 -9.323 8.737 1.00 93.00 192 HIS A C 1
ATOM 1504 O O . HIS A 1 192 ? -13.393 -10.092 9.084 1.00 93.00 192 HIS A O 1
ATOM 1510 N N . VAL A 1 193 ? -12.377 -8.875 7.492 1.00 89.12 193 VAL A N 1
ATOM 1511 C CA . VAL A 1 193 ? -13.235 -9.281 6.383 1.00 89.12 193 VAL A CA 1
ATOM 1512 C C . VAL A 1 193 ? -12.363 -9.808 5.249 1.00 89.12 193 VAL A C 1
ATOM 1514 O O . VAL A 1 193 ? -11.575 -9.076 4.649 1.00 89.12 193 VAL A O 1
ATOM 1517 N N . THR A 1 194 ? -12.545 -11.088 4.932 1.00 80.31 194 THR A N 1
ATOM 1518 C CA . THR A 1 194 ? -11.850 -11.813 3.863 1.00 80.31 194 THR A CA 1
ATOM 1519 C C . THR A 1 194 ? -12.668 -11.818 2.566 1.00 80.31 194 THR A C 1
ATOM 1521 O O . THR A 1 194 ? -13.005 -12.871 2.034 1.00 80.31 194 THR A O 1
ATOM 1524 N N . GLY A 1 195 ? -13.040 -10.652 2.025 1.00 67.00 195 GLY A N 1
ATOM 1525 C CA . GLY A 1 195 ? -13.793 -10.596 0.760 1.00 67.00 195 GLY A CA 1
ATOM 1526 C C . GLY A 1 195 ? -14.810 -9.464 0.636 1.00 67.00 195 GLY A C 1
ATOM 1527 O O . GLY A 1 195 ? -14.627 -8.412 1.240 1.00 67.00 195 GLY A O 1
ATOM 1528 N N . MET A 1 196 ? -15.819 -9.681 -0.230 1.00 55.88 196 MET A N 1
ATOM 1529 C CA . MET A 1 196 ? -16.713 -8.655 -0.803 1.00 55.88 196 MET A CA 1
ATOM 1530 C C . MET A 1 196 ? -17.201 -7.627 0.223 1.00 55.88 196 MET A C 1
ATOM 1532 O O . MET A 1 196 ? -17.784 -7.967 1.250 1.00 55.88 196 MET A O 1
ATOM 1536 N N . PHE A 1 197 ? -16.973 -6.360 -0.121 1.00 58.16 197 PHE A N 1
ATOM 1537 C CA . PHE A 1 197 ? -17.248 -5.181 0.699 1.00 58.16 197 PHE A CA 1
ATOM 1538 C C . PHE A 1 197 ? -18.741 -4.940 0.961 1.00 58.16 197 PHE A C 1
ATOM 1540 O O . PHE A 1 197 ? -19.090 -4.201 1.878 1.00 58.16 197 PHE A O 1
ATOM 1547 N N . ASP A 1 198 ? -19.612 -5.573 0.172 1.00 57.84 198 ASP A N 1
ATOM 1548 C CA . ASP A 1 198 ? -21.056 -5.315 0.137 1.00 57.84 198 ASP A CA 1
ATOM 1549 C C . ASP A 1 198 ? -21.789 -5.685 1.440 1.00 57.84 198 ASP A C 1
ATOM 1551 O O . ASP A 1 198 ? -22.934 -5.294 1.624 1.00 57.84 198 ASP A O 1
ATOM 1555 N N . ASN A 1 199 ? -21.129 -6.395 2.364 1.00 52.56 199 ASN A N 1
ATOM 1556 C CA . ASN A 1 199 ? -21.703 -6.835 3.643 1.00 52.56 199 ASN A CA 1
ATOM 1557 C C . ASN A 1 199 ? -21.134 -6.094 4.872 1.00 52.56 199 ASN A C 1
ATOM 1559 O O . ASN A 1 199 ? -21.287 -6.569 5.997 1.00 52.56 199 ASN A O 1
ATOM 1563 N N . ILE A 1 200 ? -20.401 -4.993 4.673 1.00 57.72 200 ILE A N 1
ATOM 1564 C CA . ILE A 1 200 ? -19.660 -4.313 5.752 1.00 57.72 200 ILE A CA 1
ATOM 1565 C C . ILE A 1 200 ? -20.497 -3.235 6.470 1.00 57.72 200 ILE A C 1
ATOM 1567 O O . ILE A 1 200 ? -20.210 -2.930 7.634 1.00 57.72 200 ILE A O 1
ATOM 1571 N N . PHE A 1 201 ? -21.528 -2.694 5.814 1.00 57.78 201 PHE A N 1
ATOM 1572 C CA . PHE A 1 201 ? -22.363 -1.595 6.316 1.00 57.78 201 PHE A CA 1
ATOM 1573 C C . PHE A 1 201 ? -23.845 -1.952 6.323 1.00 57.78 201 PHE A C 1
ATOM 1575 O O . PHE A 1 201 ? -24.292 -2.601 5.352 1.00 57.78 201 PHE A O 1
#

Foldseek 3Di:
DFLQVVQQVVCVVLVHDGWDKDWDDDPQWIKIWIAGSVRDIFIFDTHNDNSVNSRRRSVVVVVVPPPPPCPDPVPDLPPPLVVVLVQLAQALEEEEEAPLQADPPQPDDDDPSYAYEYEYEPPDPCVPPDHPHHYRYDDDSDPCRSVVVSLVSLVSNLVRYDLSREYEYEDLDPVQVVSQVVSVVVNHRYYYDNYDPPPVD

Organism: NCBI:txid1070528

pLDDT: mean 83.6, std 14.05, range [35.31, 96.88]

Secondary structure (DSSP, 8-state):
--HHHHHHHHHHHTTPPPPEEEEEEETTEEEEEEE-TTS-EEEPPPBSSHHHHHHHHHHHHHHHS-------TTS-----HHHHHHHHTT-SEEEEEEGGGS-TT--PPPPTTEEEEEEEETTSTTTT---SSEEEEE--SSTTHHHHHHHHHHHHHHHHS-TT-EEEEE-SSTHHHHHHHHHHHTT-EEEEE-S-GGG--

Radius of gyration: 22.88 Å; chains: 1; bounding box: 51×28×68 Å

Sequence (201 aa):
MSAKNKLQEIYQKRQLALPVYETVRVNDHWRSTVTLCDNRTFVGEEATKKSVAESNVAQIALKAIPQERDESPQALSQIPLRELSRLCQDSKTIVLIDVENIPQSLESSFPSDVKVIGVVGHCSSVAKKSFPFHKYVVRSALRDAADHSLSFLAGFLASTSGEETKFILVSRDHFAEITAFNLRSQGFQAHHVTGMFDNIF

InterPro domains:
  IPR014720 Double-stranded RNA-binding domain [PF00035] (3-63)
  IPR014720 Double-stranded RNA-binding domain [SM00358] (3-66)